Protein AF-A0A8T7EJM0-F1 (afdb_monomer_lite)

pLDDT: mean 77.66, std 17.82, range [39.53, 95.88]

Secondary structure (DSSP, 8-state):
---HHHHHH-HHHHHHHHHHTT-HHHHHHHHHHHHHHHHHHHHHHHHHHHHHHHHHHHHHHHHHHH-TTS-HHHHHHHHHHHHHHHHTT-HHHHHHHHHT-S----PPP--HHHHHHHHHHHHHHHHHHHHHHHHHHHHHHHHHHT---PPPTTS--GGGHHHHHHHHGGGG-----SSSSSSSS----------

Radius of gyration: 38.74 Å; chains: 1; bounding box: 123×35×99 Å

Sequence (195 aa):
MHDITVIREKPDFVKAELLRLQDEQAAGRIDTILELDKQRRTLLAQSEAIQQHRNRLNKGIGRLRGDKSLDDAARAQRAGQIVALIAAGDYAAAADVIEGNGSTAPAAPVEFQTLLDALAGMGDTVNGYNAQIREIDAALQDNLLWLPNLPHESTPLRRERRRQQAVADGRRSARVRLRAEAALGSRPGARHHRL

Structure (mmCIF, N/CA/C/O backbone):
data_AF-A0A8T7EJM0-F1
#
_entry.id   AF-A0A8T7EJM0-F1
#
loop_
_atom_site.group_PDB
_atom_site.id
_atom_site.type_symbol
_atom_site.label_atom_id
_atom_site.label_alt_id
_atom_site.label_comp_id
_atom_site.label_asym_id
_atom_site.label_entity_id
_atom_site.label_seq_id
_atom_site.pdbx_PDB_ins_code
_atom_site.Cartn_x
_atom_site.Cartn_y
_atom_site.Cartn_z
_atom_site.occupancy
_atom_site.B_iso_or_equiv
_atom_site.auth_seq_id
_atom_site.auth_comp_id
_atom_site.auth_asym_id
_atom_site.auth_atom_id
_atom_site.pdbx_PDB_model_num
ATOM 1 N N . MET A 1 1 ? 22.394 6.893 -12.107 1.00 49.03 1 MET A N 1
ATOM 2 C CA . MET A 1 1 ? 21.454 5.756 -12.140 1.00 49.03 1 MET A CA 1
ATOM 3 C C . MET A 1 1 ? 20.423 6.100 -13.192 1.00 49.03 1 MET A C 1
ATOM 5 O O . MET A 1 1 ? 19.962 7.235 -13.160 1.00 49.03 1 MET A O 1
ATOM 9 N N . HIS A 1 2 ? 20.166 5.224 -14.165 1.00 53.66 2 HIS A N 1
ATOM 10 C CA . HIS A 1 2 ? 19.162 5.493 -15.196 1.00 53.66 2 HIS A CA 1
ATOM 11 C C . HIS A 1 2 ? 17.834 5.856 -14.562 1.00 53.66 2 HIS A C 1
ATOM 13 O O . HIS A 1 2 ? 17.392 5.222 -13.605 1.00 53.66 2 HIS A O 1
ATOM 19 N N . ASP A 1 3 ? 17.238 6.912 -15.088 1.00 67.56 3 ASP A N 1
ATOM 20 C CA . ASP A 1 3 ? 16.026 7.479 -14.541 1.00 67.56 3 ASP A CA 1
ATOM 21 C C . ASP A 1 3 ? 14.847 6.601 -14.977 1.00 67.56 3 ASP A C 1
ATOM 23 O O . ASP A 1 3 ? 14.439 6.619 -16.141 1.00 67.56 3 ASP A O 1
ATOM 27 N N . ILE A 1 4 ? 14.310 5.794 -14.056 1.00 81.94 4 ILE A N 1
ATOM 28 C CA . ILE A 1 4 ? 13.122 4.955 -14.294 1.00 81.94 4 ILE A CA 1
ATOM 29 C C . ILE A 1 4 ? 11.938 5.775 -14.832 1.00 81.94 4 ILE A C 1
ATOM 31 O O . ILE A 1 4 ? 11.103 5.275 -15.587 1.00 81.94 4 ILE A O 1
ATOM 35 N N . THR A 1 5 ? 11.927 7.071 -14.521 1.00 82.12 5 THR A N 1
ATOM 36 C CA . THR A 1 5 ? 11.022 8.079 -15.069 1.00 82.12 5 THR A CA 1
ATOM 37 C C . THR A 1 5 ? 11.020 8.083 -16.599 1.00 82.12 5 THR A C 1
ATOM 39 O O . THR A 1 5 ? 9.954 8.045 -17.207 1.00 82.12 5 THR A O 1
ATOM 42 N N . VAL A 1 6 ? 12.197 8.046 -17.232 1.00 83.00 6 VAL A N 1
ATOM 43 C CA . VAL A 1 6 ? 12.338 8.086 -18.698 1.00 83.00 6 VAL A CA 1
ATOM 44 C C . VAL A 1 6 ? 11.836 6.793 -19.336 1.00 83.00 6 VAL A C 1
ATOM 46 O O . VAL A 1 6 ? 11.151 6.836 -20.358 1.00 83.00 6 VAL A O 1
ATOM 49 N N . ILE A 1 7 ? 12.127 5.646 -18.711 1.00 84.06 7 ILE A N 1
ATOM 50 C CA . ILE A 1 7 ? 11.661 4.329 -19.174 1.00 84.06 7 ILE A CA 1
ATOM 51 C C . ILE A 1 7 ? 10.129 4.272 -19.156 1.00 84.06 7 ILE A C 1
ATOM 53 O O . ILE A 1 7 ? 9.517 3.740 -20.079 1.00 84.06 7 ILE A O 1
ATOM 57 N N . ARG A 1 8 ? 9.507 4.880 -18.142 1.00 84.94 8 ARG A N 1
ATOM 58 C CA . ARG A 1 8 ? 8.052 4.968 -18.004 1.00 84.94 8 ARG A CA 1
ATOM 59 C C . ARG A 1 8 ? 7.406 5.925 -19.007 1.00 84.94 8 ARG A C 1
ATOM 61 O O . ARG A 1 8 ? 6.329 5.632 -19.512 1.00 84.94 8 ARG A O 1
ATOM 68 N N . GLU A 1 9 ? 8.019 7.078 -19.261 1.00 86.69 9 GLU A N 1
ATOM 69 C CA . GLU A 1 9 ? 7.452 8.093 -20.156 1.00 86.69 9 GLU A CA 1
ATOM 70 C C . GLU A 1 9 ? 7.568 7.714 -21.634 1.00 86.69 9 GLU A C 1
ATOM 72 O O . GLU A 1 9 ? 6.674 8.030 -22.419 1.00 86.69 9 GLU A O 1
ATOM 77 N N . LYS A 1 10 ? 8.673 7.067 -22.031 1.00 87.62 10 LYS A N 1
ATOM 78 C CA . LYS A 1 10 ? 8.970 6.759 -23.439 1.00 87.62 10 LYS A CA 1
ATOM 79 C C . LYS A 1 10 ? 9.590 5.362 -23.606 1.00 87.62 10 LYS A C 1
ATOM 81 O O . LYS A 1 10 ? 10.738 5.256 -24.046 1.00 87.62 10 LYS A O 1
ATOM 86 N N . PRO A 1 11 ? 8.849 4.281 -23.313 1.00 86.81 11 PRO A N 1
ATOM 87 C CA . PRO A 1 11 ? 9.383 2.921 -23.381 1.00 86.81 11 PRO A CA 1
ATOM 88 C C . PRO A 1 11 ? 9.834 2.532 -24.797 1.00 86.81 11 PRO A C 1
ATOM 90 O O . PRO A 1 11 ? 10.909 1.958 -24.962 1.00 86.81 11 PRO A O 1
ATOM 93 N N . ASP A 1 12 ? 9.074 2.910 -25.829 1.00 86.06 12 ASP A N 1
ATOM 94 C CA . ASP A 1 12 ? 9.389 2.566 -27.223 1.00 86.06 12 ASP A CA 1
ATOM 95 C C . ASP A 1 12 ? 10.678 3.231 -27.713 1.00 86.06 12 ASP A C 1
ATOM 97 O O . ASP A 1 12 ? 11.481 2.612 -28.411 1.00 86.06 12 ASP A O 1
ATOM 101 N N . PHE A 1 13 ? 10.912 4.479 -27.297 1.00 86.00 13 PHE A N 1
ATOM 102 C CA . PHE A 1 13 ? 12.142 5.206 -27.607 1.00 86.00 13 PHE A CA 1
ATOM 103 C C . PHE A 1 13 ? 13.358 4.525 -26.972 1.00 86.00 13 PHE A C 1
ATOM 105 O O . PHE A 1 13 ? 14.359 4.287 -27.647 1.00 86.00 13 PHE A O 1
ATOM 112 N N . VAL A 1 14 ? 13.253 4.158 -25.691 1.00 84.81 14 VAL A N 1
ATOM 113 C CA . VAL A 1 14 ? 14.329 3.466 -24.969 1.00 84.81 14 VAL A CA 1
ATOM 114 C C . VAL A 1 14 ? 14.635 2.122 -25.628 1.00 84.81 14 VAL A C 1
ATOM 116 O O . VAL A 1 14 ? 15.799 1.823 -25.887 1.00 84.81 14 VAL A O 1
ATOM 119 N N . LYS A 1 15 ? 13.611 1.338 -25.986 1.00 84.56 15 LYS A N 1
ATOM 120 C CA . LYS A 1 15 ? 13.796 0.068 -26.703 1.00 84.56 15 LYS A CA 1
ATOM 121 C C . LYS A 1 15 ? 14.460 0.262 -28.064 1.00 84.56 15 LYS A C 1
ATOM 123 O O . LYS A 1 15 ? 15.392 -0.469 -28.387 1.00 84.56 15 LYS A O 1
ATOM 128 N N . ALA A 1 16 ? 14.025 1.248 -28.849 1.00 84.25 16 ALA A N 1
ATOM 129 C CA . ALA A 1 16 ? 14.606 1.529 -30.160 1.00 84.25 16 ALA A CA 1
ATOM 130 C C . ALA A 1 16 ? 16.097 1.898 -30.063 1.00 84.25 16 ALA A C 1
ATOM 132 O O . ALA A 1 16 ? 16.910 1.403 -30.847 1.00 84.25 16 ALA A O 1
ATOM 133 N N . GLU A 1 17 ? 16.477 2.700 -29.066 1.00 82.69 17 GLU A N 1
ATOM 134 C CA . GLU A 1 17 ? 17.876 3.062 -28.829 1.00 82.69 17 GLU A CA 1
ATOM 135 C C . GLU A 1 17 ? 18.724 1.884 -28.330 1.00 82.69 17 GLU A C 1
ATOM 137 O O . GLU A 1 17 ? 19.872 1.731 -28.751 1.00 82.69 17 GLU A O 1
ATOM 142 N N . LEU A 1 18 ? 18.167 0.995 -27.505 1.00 82.44 18 LEU A N 1
ATOM 143 C CA . LEU A 1 18 ? 18.852 -0.236 -27.087 1.00 82.44 18 LEU A CA 1
ATOM 144 C C . LEU A 1 18 ? 19.061 -1.201 -28.264 1.00 82.44 18 LEU A C 1
ATOM 146 O O . LEU A 1 18 ? 20.150 -1.753 -28.441 1.00 82.44 18 LEU A O 1
ATOM 150 N N . LEU A 1 19 ? 18.069 -1.330 -29.147 1.00 82.50 19 LEU A N 1
ATOM 151 C CA . LEU A 1 19 ? 18.197 -2.106 -30.384 1.00 82.50 19 LEU A CA 1
ATOM 152 C C . LEU A 1 19 ? 19.224 -1.491 -31.348 1.00 82.50 19 LEU A C 1
ATOM 154 O O . LEU A 1 19 ? 19.954 -2.219 -32.024 1.00 82.50 19 LEU A O 1
ATOM 158 N N . ARG A 1 20 ? 19.363 -0.157 -31.373 1.00 81.19 20 ARG A N 1
ATOM 159 C CA . ARG A 1 20 ? 20.419 0.547 -32.126 1.00 81.19 20 ARG A CA 1
ATOM 160 C C . ARG A 1 20 ? 21.823 0.163 -31.647 1.00 81.19 20 ARG A C 1
ATOM 162 O O . ARG A 1 20 ? 22.762 0.145 -32.450 1.00 81.19 20 ARG A O 1
ATOM 169 N N . LEU A 1 21 ? 21.961 -0.171 -30.363 1.00 76.44 21 LEU A N 1
ATOM 170 C CA . LEU A 1 21 ? 23.186 -0.696 -29.753 1.00 76.44 21 LEU A CA 1
ATOM 171 C C . LEU A 1 21 ? 23.362 -2.215 -29.943 1.00 76.44 21 LEU A C 1
ATOM 173 O O . LEU A 1 21 ? 24.419 -2.736 -29.595 1.00 76.44 21 LEU A O 1
ATOM 177 N N . GLN A 1 22 ? 22.394 -2.891 -30.576 1.00 78.19 22 GLN A N 1
ATOM 178 C CA . GLN A 1 22 ? 22.327 -4.349 -30.750 1.00 78.19 22 GLN A CA 1
ATOM 179 C C . GLN A 1 22 ? 22.257 -5.117 -29.422 1.00 78.19 22 GLN A C 1
ATOM 181 O O . GLN A 1 22 ? 22.711 -6.257 -29.343 1.00 78.19 22 GLN A O 1
ATOM 186 N N . ASP A 1 23 ? 21.695 -4.493 -28.386 1.00 78.25 23 ASP A N 1
ATOM 187 C CA . ASP A 1 23 ? 21.500 -5.114 -27.079 1.00 78.25 23 ASP A CA 1
ATOM 188 C C . ASP A 1 23 ? 20.049 -5.593 -26.927 1.00 78.25 23 ASP A C 1
ATOM 190 O O . ASP A 1 23 ? 19.187 -4.937 -26.338 1.00 78.25 23 ASP A O 1
ATOM 194 N N . GLU A 1 24 ? 19.765 -6.751 -27.526 1.00 79.12 24 GLU A N 1
ATOM 195 C CA . GLU A 1 24 ? 18.442 -7.389 -27.472 1.00 79.12 24 GLU A CA 1
ATOM 196 C C . GLU A 1 24 ? 18.066 -7.817 -26.044 1.00 79.12 24 GLU A C 1
ATOM 198 O O . GLU A 1 24 ? 16.891 -7.806 -25.676 1.00 79.12 24 GLU A O 1
ATOM 203 N N . GLN A 1 25 ? 19.063 -8.139 -25.213 1.00 82.56 25 GLN A N 1
ATOM 204 C CA . GLN A 1 25 ? 18.855 -8.521 -23.817 1.00 82.56 25 GLN A CA 1
ATOM 205 C C . GLN A 1 25 ? 18.404 -7.319 -22.984 1.00 82.56 25 GLN A C 1
ATOM 207 O O . GLN A 1 25 ? 17.437 -7.424 -22.229 1.00 82.56 25 GLN A O 1
ATOM 212 N N . ALA A 1 26 ? 19.046 -6.160 -23.149 1.00 80.62 26 ALA A N 1
ATOM 213 C CA . ALA A 1 26 ? 18.612 -4.925 -22.504 1.00 80.62 26 ALA A CA 1
ATOM 214 C C . ALA A 1 26 ? 17.206 -4.502 -22.955 1.00 80.62 26 ALA A C 1
ATOM 216 O O . ALA A 1 26 ? 16.402 -4.093 -22.120 1.00 80.62 26 ALA A O 1
ATOM 217 N N . ALA A 1 27 ? 16.878 -4.650 -24.245 1.00 81.44 27 ALA A N 1
ATOM 218 C CA . ALA A 1 27 ? 15.538 -4.354 -24.755 1.00 81.44 27 ALA A CA 1
ATOM 219 C C . ALA A 1 27 ? 14.454 -5.239 -24.107 1.00 81.44 27 ALA A C 1
ATOM 221 O O . ALA A 1 27 ? 13.405 -4.723 -23.727 1.00 81.44 27 ALA A O 1
ATOM 222 N N . GLY A 1 28 ? 14.724 -6.537 -23.913 1.00 84.56 28 GLY A N 1
ATOM 223 C CA . GLY A 1 28 ? 13.817 -7.449 -23.204 1.00 84.56 28 GLY A CA 1
ATOM 224 C C . GLY A 1 28 ? 13.666 -7.131 -21.710 1.00 84.56 28 GLY A C 1
ATOM 225 O O . GLY A 1 28 ? 12.577 -7.263 -21.156 1.00 84.56 28 GLY A O 1
ATOM 226 N N . ARG A 1 29 ? 14.725 -6.635 -21.053 1.00 86.75 29 ARG A N 1
ATOM 227 C CA . ARG A 1 29 ? 14.668 -6.210 -19.641 1.00 86.75 29 ARG A CA 1
ATOM 228 C C . ARG A 1 29 ? 13.744 -5.018 -19.411 1.00 86.75 29 ARG A C 1
ATOM 230 O O . ARG A 1 29 ? 13.196 -4.906 -18.320 1.00 86.75 29 ARG A O 1
ATOM 237 N N . ILE A 1 30 ? 13.544 -4.151 -20.409 1.00 87.00 30 ILE A N 1
ATOM 238 C CA . ILE A 1 30 ? 12.627 -3.006 -20.289 1.00 87.00 30 ILE A CA 1
ATOM 239 C C . ILE A 1 30 ? 11.204 -3.466 -19.966 1.00 87.00 30 ILE A C 1
ATOM 241 O O . ILE A 1 30 ? 10.564 -2.868 -19.106 1.00 87.00 30 ILE A O 1
ATOM 245 N N . ASP A 1 31 ? 10.723 -4.539 -20.596 1.00 88.81 31 ASP A N 1
ATOM 246 C CA . ASP A 1 31 ? 9.386 -5.074 -20.315 1.00 88.81 31 ASP A CA 1
ATOM 247 C C . ASP A 1 31 ? 9.269 -5.578 -18.873 1.00 88.81 31 ASP A C 1
ATOM 249 O O . ASP A 1 31 ? 8.321 -5.235 -18.166 1.00 88.81 31 ASP A O 1
ATOM 253 N N . THR A 1 32 ? 10.283 -6.302 -18.397 1.00 90.69 32 THR A N 1
ATOM 254 C CA . THR A 1 32 ? 10.362 -6.754 -17.002 1.00 90.69 32 THR A CA 1
ATOM 255 C C . THR A 1 32 ? 10.396 -5.579 -16.022 1.00 90.69 32 THR A C 1
ATOM 257 O O . THR A 1 32 ? 9.690 -5.599 -15.017 1.00 90.69 32 THR A O 1
ATOM 260 N N . ILE A 1 33 ? 11.181 -4.534 -16.308 1.00 90.81 33 ILE A N 1
ATOM 261 C CA . ILE A 1 33 ? 11.284 -3.333 -15.462 1.00 90.81 33 ILE A CA 1
ATOM 262 C C . ILE A 1 33 ? 9.931 -2.624 -15.355 1.00 90.81 33 ILE A C 1
ATOM 264 O O . ILE A 1 33 ? 9.543 -2.220 -14.261 1.00 90.81 33 ILE A O 1
ATOM 268 N N . LEU A 1 34 ? 9.208 -2.478 -16.469 1.00 91.50 34 LEU A N 1
ATOM 269 C CA . LEU A 1 34 ? 7.899 -1.821 -16.486 1.00 91.50 34 LEU A CA 1
ATOM 270 C C . LEU A 1 34 ? 6.855 -2.597 -15.677 1.00 91.50 34 LEU A C 1
ATOM 272 O O . LEU A 1 34 ? 6.070 -1.989 -14.947 1.00 91.50 34 LEU A O 1
ATOM 276 N N . GLU A 1 35 ? 6.855 -3.926 -15.776 1.00 93.44 35 GLU A N 1
ATOM 277 C CA . GLU A 1 35 ? 5.944 -4.764 -14.996 1.00 93.44 35 GLU A CA 1
ATOM 278 C C . GLU A 1 35 ? 6.276 -4.709 -13.496 1.00 93.44 35 GLU A C 1
ATOM 280 O O . GLU A 1 35 ? 5.379 -4.505 -12.676 1.00 93.44 35 GLU A O 1
ATOM 285 N N . LEU A 1 36 ? 7.560 -4.782 -13.126 1.00 94.00 36 LEU A N 1
ATOM 286 C CA . LEU A 1 36 ? 7.997 -4.633 -11.733 1.00 94.00 36 LEU A CA 1
ATOM 287 C C . LEU A 1 36 ? 7.656 -3.242 -11.167 1.00 94.00 36 LEU A C 1
ATOM 289 O O . LEU A 1 36 ? 7.164 -3.153 -10.044 1.00 94.00 36 LEU A O 1
ATOM 293 N N . ASP A 1 37 ? 7.838 -2.158 -11.934 1.00 93.56 37 ASP A N 1
ATOM 294 C CA . ASP A 1 37 ? 7.450 -0.800 -11.508 1.00 93.56 37 ASP A CA 1
ATOM 295 C C . ASP A 1 37 ? 5.940 -0.696 -11.259 1.00 93.56 37 ASP A C 1
ATOM 297 O O . ASP A 1 37 ? 5.491 -0.125 -10.260 1.00 93.56 37 ASP A O 1
ATOM 301 N N . LYS A 1 38 ? 5.132 -1.293 -12.140 1.00 94.56 38 LYS A N 1
ATOM 302 C CA . LYS A 1 38 ? 3.675 -1.329 -11.989 1.00 94.56 38 LYS A CA 1
ATOM 303 C C . LYS A 1 38 ? 3.260 -2.076 -10.722 1.00 94.56 38 LYS A C 1
ATOM 305 O O . LYS A 1 38 ? 2.417 -1.575 -9.967 1.00 94.56 38 LYS A O 1
ATOM 310 N N . GLN A 1 39 ? 3.850 -3.242 -10.468 1.00 94.88 39 GLN A N 1
ATOM 311 C CA . GLN A 1 39 ? 3.579 -4.028 -9.263 1.00 94.88 39 GLN A CA 1
ATOM 312 C C . GLN A 1 39 ? 3.995 -3.263 -8.006 1.00 94.88 39 GLN A C 1
ATOM 314 O O . GLN A 1 39 ? 3.177 -3.083 -7.103 1.00 94.88 39 GLN A O 1
ATOM 319 N N . ARG A 1 40 ? 5.211 -2.703 -7.993 1.00 94.88 40 ARG A N 1
ATOM 320 C CA . ARG A 1 40 ? 5.725 -1.853 -6.911 1.00 94.88 40 ARG A CA 1
ATOM 321 C C . ARG A 1 40 ? 4.748 -0.740 -6.552 1.00 94.88 40 ARG A C 1
ATOM 323 O O . ARG A 1 40 ? 4.395 -0.573 -5.389 1.00 94.88 40 ARG A O 1
ATOM 330 N N . ARG A 1 41 ? 4.297 0.029 -7.547 1.00 93.88 41 ARG A N 1
ATOM 331 C CA . ARG A 1 41 ? 3.383 1.164 -7.341 1.00 93.88 41 ARG A CA 1
ATOM 332 C C . ARG A 1 41 ? 2.021 0.724 -6.819 1.00 93.88 41 ARG A C 1
ATOM 334 O O . ARG A 1 41 ? 1.443 1.418 -5.988 1.00 93.88 41 ARG A O 1
ATOM 341 N N . THR A 1 42 ? 1.529 -0.420 -7.288 1.00 95.56 42 THR A N 1
ATOM 342 C CA . THR A 1 42 ? 0.265 -1.000 -6.819 1.00 95.56 42 THR A CA 1
ATOM 343 C C . THR A 1 42 ? 0.363 -1.389 -5.345 1.00 95.56 42 THR A C 1
ATOM 345 O O . THR A 1 42 ? -0.468 -0.957 -4.547 1.00 95.56 42 THR A O 1
ATOM 348 N N . LEU A 1 43 ? 1.409 -2.128 -4.962 1.00 94.38 43 LEU A N 1
ATOM 349 C CA . LEU A 1 43 ? 1.620 -2.542 -3.572 1.00 94.38 43 LEU A CA 1
ATOM 350 C C . LEU A 1 43 ? 1.897 -1.351 -2.652 1.00 94.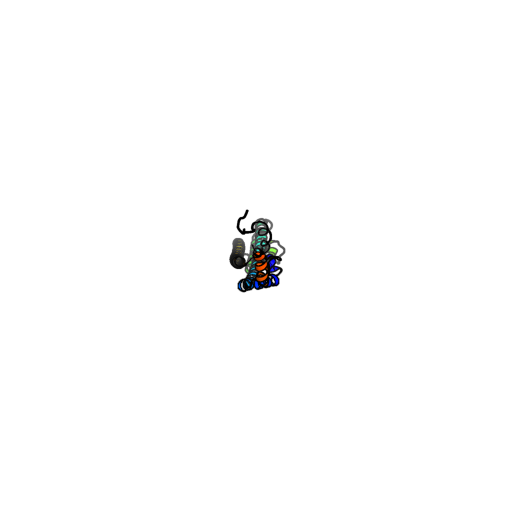38 43 LEU A C 1
ATOM 352 O O . LEU A 1 43 ? 1.401 -1.320 -1.529 1.00 94.38 43 LEU A O 1
ATOM 356 N N . LEU A 1 44 ? 2.648 -0.351 -3.122 1.00 94.69 44 LEU A N 1
ATOM 357 C CA . LEU A 1 44 ? 2.905 0.868 -2.358 1.00 94.69 44 LEU A CA 1
ATOM 358 C C . LEU A 1 44 ? 1.600 1.610 -2.054 1.00 94.69 44 LEU A C 1
ATOM 360 O O . LEU A 1 44 ? 1.350 1.939 -0.899 1.00 94.69 44 LEU A O 1
ATOM 364 N N . ALA A 1 45 ? 0.738 1.800 -3.058 1.00 95.06 45 ALA A N 1
ATOM 365 C CA . ALA A 1 45 ? -0.561 2.439 -2.866 1.00 95.06 45 ALA A CA 1
ATOM 366 C C . ALA A 1 45 ? -1.452 1.655 -1.884 1.00 95.06 45 ALA A C 1
ATOM 368 O O . ALA A 1 45 ? -2.107 2.254 -1.032 1.00 95.06 45 ALA A O 1
ATOM 369 N N . GLN A 1 46 ? -1.451 0.320 -1.964 1.00 93.19 46 GLN A N 1
ATOM 370 C CA . GLN A 1 46 ? -2.184 -0.543 -1.030 1.00 93.19 46 GLN A CA 1
ATOM 371 C C . GLN A 1 46 ? -1.638 -0.438 0.403 1.00 93.19 46 GLN A C 1
ATOM 373 O O . GLN A 1 46 ? -2.412 -0.247 1.342 1.00 93.19 46 GLN A O 1
ATOM 378 N N . SER A 1 47 ? -0.314 -0.506 0.573 1.00 94.75 47 SER A N 1
ATOM 379 C CA . SER A 1 47 ? 0.359 -0.369 1.872 1.00 94.75 47 SER A CA 1
ATOM 380 C C . SER A 1 47 ? 0.063 0.989 2.513 1.00 94.75 47 SER A C 1
ATOM 382 O O . SER A 1 47 ? -0.344 1.064 3.675 1.00 94.75 47 SER A O 1
ATOM 384 N N . GLU A 1 48 ? 0.188 2.071 1.739 1.00 95.12 48 GLU A N 1
ATOM 385 C CA . GLU A 1 48 ? -0.094 3.430 2.199 1.00 95.12 48 GLU A CA 1
ATOM 386 C C . GLU A 1 48 ? -1.563 3.612 2.586 1.00 95.12 48 GLU A C 1
ATOM 388 O O . GLU A 1 48 ? -1.837 4.193 3.637 1.00 95.12 48 GLU A O 1
ATOM 393 N N . ALA A 1 49 ? -2.507 3.080 1.802 1.00 93.38 49 ALA A N 1
ATOM 394 C CA . ALA A 1 49 ? -3.930 3.138 2.127 1.00 93.38 49 ALA A CA 1
ATOM 395 C C . ALA A 1 49 ? -4.223 2.459 3.475 1.00 93.38 49 ALA A C 1
ATOM 397 O O . ALA A 1 49 ? -4.811 3.073 4.370 1.00 93.38 49 ALA A O 1
ATOM 398 N N . ILE A 1 50 ? -3.746 1.226 3.674 1.00 92.88 50 ILE A N 1
ATOM 399 C CA . ILE A 1 50 ? -3.953 0.486 4.930 1.00 92.88 50 ILE A CA 1
ATOM 400 C C . ILE A 1 50 ? -3.299 1.225 6.102 1.00 92.88 50 ILE A C 1
ATOM 402 O O . ILE A 1 50 ? -3.910 1.368 7.164 1.00 92.88 50 ILE A O 1
ATOM 406 N N . GLN A 1 51 ? -2.090 1.758 5.918 1.00 93.75 51 GLN A N 1
ATOM 407 C CA . GLN A 1 51 ? -1.402 2.522 6.956 1.00 93.75 51 GLN A CA 1
ATOM 408 C C . GLN A 1 51 ? -2.155 3.813 7.318 1.00 93.75 51 GLN A C 1
ATOM 410 O O . GLN A 1 51 ? -2.226 4.178 8.496 1.00 93.75 51 GLN A O 1
ATOM 415 N N . GLN A 1 52 ? -2.753 4.501 6.341 1.00 94.62 52 GLN A N 1
ATOM 416 C CA . GLN A 1 52 ? -3.596 5.673 6.583 1.00 94.62 52 GLN A CA 1
ATOM 417 C C . GLN A 1 52 ? -4.852 5.307 7.383 1.00 94.62 52 GLN A C 1
ATOM 419 O O . GLN A 1 52 ? -5.150 5.976 8.380 1.00 94.62 52 GLN A O 1
ATOM 424 N N . HIS A 1 53 ? -5.544 4.223 7.018 1.00 93.25 53 HIS A N 1
ATOM 425 C CA . HIS A 1 53 ? -6.699 3.726 7.772 1.00 93.25 53 HIS A CA 1
ATOM 426 C C . HIS A 1 53 ? -6.316 3.309 9.197 1.00 93.25 53 HIS A C 1
ATOM 428 O O . HIS A 1 53 ? -6.971 3.724 10.152 1.00 93.25 53 HIS A O 1
ATOM 434 N N . ARG A 1 54 ? -5.198 2.591 9.376 1.00 93.12 54 ARG A N 1
ATOM 435 C CA . ARG A 1 54 ? -4.659 2.218 10.694 1.00 93.12 54 ARG A CA 1
ATOM 436 C C . ARG A 1 54 ? -4.380 3.447 11.560 1.00 93.12 54 ARG A C 1
ATOM 438 O O . ARG A 1 54 ? -4.731 3.469 12.737 1.00 93.12 54 ARG A O 1
ATOM 445 N N . ASN A 1 55 ? -3.767 4.486 10.991 1.00 93.88 55 ASN A N 1
ATOM 446 C CA . ASN A 1 55 ? -3.466 5.726 11.708 1.00 93.88 55 ASN A CA 1
ATOM 447 C C . ASN A 1 55 ? -4.740 6.476 12.132 1.00 93.88 55 ASN A C 1
ATOM 449 O O . ASN A 1 55 ? -4.779 7.036 13.231 1.00 93.88 55 ASN A O 1
ATOM 453 N N . ARG A 1 56 ? -5.775 6.492 11.282 1.00 93.19 56 ARG A N 1
ATOM 454 C CA . ARG A 1 56 ? -7.101 7.037 11.619 1.00 93.19 56 ARG A CA 1
ATOM 455 C C . ARG A 1 56 ? -7.755 6.251 12.752 1.00 93.19 56 ARG A C 1
ATOM 457 O O . ARG A 1 56 ? -8.110 6.844 13.769 1.00 93.19 56 ARG A O 1
ATOM 464 N N . LEU A 1 57 ? -7.797 4.925 12.625 1.00 91.62 57 LEU A N 1
ATOM 465 C CA . LEU A 1 57 ? -8.309 4.018 13.651 1.00 91.62 57 LEU A CA 1
ATOM 466 C C . LEU A 1 57 ? -7.598 4.213 14.989 1.00 91.62 57 LEU A C 1
ATOM 468 O O . LEU A 1 57 ? -8.256 4.416 16.001 1.00 91.62 57 LEU A O 1
ATOM 472 N N . ASN A 1 58 ? -6.266 4.262 15.002 1.00 92.69 58 ASN A N 1
ATOM 473 C CA . ASN A 1 58 ? -5.490 4.443 16.228 1.00 92.69 58 ASN A CA 1
ATOM 474 C C . ASN A 1 58 ? -5.827 5.762 16.953 1.00 92.69 58 ASN A C 1
ATOM 476 O O . ASN A 1 58 ? -5.988 5.794 18.174 1.00 92.69 58 ASN A O 1
ATOM 480 N N . LYS A 1 59 ? -5.993 6.859 16.201 1.00 91.44 59 LYS A N 1
ATOM 481 C CA . LYS A 1 59 ? -6.423 8.152 16.762 1.00 91.44 59 LYS A CA 1
ATOM 482 C C . LYS A 1 59 ? -7.842 8.075 17.324 1.00 91.44 59 LYS A C 1
ATOM 484 O O . LYS A 1 59 ? -8.094 8.589 18.413 1.00 91.44 59 LYS A O 1
ATOM 489 N N . GLY A 1 60 ? -8.755 7.443 16.592 1.00 89.56 60 GLY A N 1
ATOM 490 C CA . GLY A 1 60 ? -10.139 7.267 17.014 1.00 89.56 60 GLY A CA 1
ATOM 491 C C . GLY A 1 60 ? -10.270 6.386 18.261 1.00 89.56 60 GLY A C 1
ATOM 492 O O . GLY A 1 60 ? -10.983 6.748 19.190 1.00 89.56 60 GLY A O 1
ATOM 493 N N . ILE A 1 61 ? -9.503 5.296 18.348 1.00 88.62 61 ILE A N 1
ATOM 494 C CA . ILE A 1 61 ? -9.447 4.399 19.511 1.00 88.62 61 ILE A CA 1
ATOM 495 C C . ILE A 1 61 ? -8.971 5.151 20.760 1.00 88.62 61 ILE A C 1
ATOM 497 O O . ILE A 1 61 ? -9.556 5.003 21.835 1.00 88.62 61 ILE A O 1
ATOM 501 N N . GLY A 1 62 ? -7.952 6.006 20.624 1.00 88.19 62 GLY A N 1
ATOM 502 C CA . GLY A 1 62 ? -7.489 6.860 21.720 1.00 88.19 62 GLY A CA 1
ATOM 503 C C . GLY A 1 62 ? -8.582 7.800 22.243 1.00 88.19 62 GLY A C 1
ATOM 504 O O . GLY A 1 62 ? -8.733 7.954 23.455 1.00 88.19 62 GLY A O 1
ATOM 505 N N . ARG A 1 63 ? -9.387 8.379 21.343 1.00 88.56 63 ARG A N 1
ATOM 506 C CA . ARG A 1 63 ? -10.543 9.216 21.709 1.00 88.56 63 ARG A CA 1
ATOM 507 C C . ARG A 1 63 ? -11.655 8.399 22.360 1.00 88.56 63 ARG A C 1
ATOM 509 O O . ARG A 1 63 ? -12.138 8.801 23.409 1.00 88.56 63 ARG A O 1
ATOM 516 N N . LEU A 1 64 ? -11.999 7.240 21.795 1.00 85.19 64 LEU A N 1
ATOM 517 C CA . LEU A 1 64 ? -13.025 6.338 22.327 1.00 85.19 64 LEU A CA 1
ATOM 518 C C . LEU A 1 64 ? -12.708 5.910 23.764 1.00 85.19 64 LEU A C 1
ATOM 520 O O . LEU A 1 64 ? -13.605 5.846 24.595 1.00 85.19 64 LEU A O 1
ATOM 524 N N . ARG A 1 65 ? -11.430 5.664 24.076 1.00 83.88 65 ARG A N 1
ATOM 525 C CA . ARG A 1 65 ? -10.982 5.329 25.435 1.00 83.88 65 ARG A CA 1
ATOM 526 C C . ARG A 1 65 ? -11.064 6.513 26.406 1.00 83.88 65 ARG A C 1
ATOM 528 O O . ARG A 1 65 ? -11.265 6.303 27.598 1.00 83.88 65 ARG A O 1
ATOM 535 N N . GLY A 1 66 ? -10.850 7.734 25.919 1.00 82.62 66 GLY A N 1
ATOM 536 C CA . GLY A 1 66 ? -10.868 8.956 26.730 1.00 82.62 66 GLY A CA 1
ATOM 537 C C . GLY A 1 66 ? -12.253 9.583 26.912 1.00 82.62 66 GLY A C 1
ATOM 538 O O . GLY A 1 66 ? -12.406 10.474 27.750 1.00 82.62 66 GLY A O 1
ATOM 539 N N . ASP A 1 67 ? -13.246 9.149 26.139 1.00 82.19 67 ASP A N 1
ATOM 540 C CA . ASP A 1 67 ? -14.594 9.704 26.165 1.00 82.19 67 ASP A CA 1
ATOM 541 C C . ASP A 1 67 ? -15.392 9.182 27.369 1.00 82.19 67 ASP A C 1
ATOM 543 O O . ASP A 1 67 ? -15.796 8.020 27.438 1.00 82.19 67 ASP A O 1
ATOM 547 N N . LYS A 1 68 ? -15.619 10.075 28.335 1.00 76.56 68 LYS A N 1
ATOM 548 C CA . LYS A 1 68 ? -16.348 9.797 29.581 1.00 76.56 68 LYS A CA 1
ATOM 549 C C . LYS A 1 68 ? -17.869 9.800 29.406 1.00 76.56 68 LYS A C 1
ATOM 551 O O . LYS A 1 68 ? -18.573 9.475 30.355 1.00 76.56 68 LYS A O 1
ATOM 556 N N . SER A 1 69 ? -18.375 10.213 28.241 1.00 75.19 69 SER A N 1
ATOM 557 C CA . SER A 1 69 ? -19.816 10.284 27.967 1.00 75.19 69 SER A CA 1
ATOM 558 C C . SER A 1 69 ? -20.419 8.942 27.541 1.00 75.19 69 SER A C 1
ATOM 560 O O . SER A 1 69 ? -21.632 8.760 27.616 1.00 75.19 69 SER A O 1
ATOM 562 N N . LEU A 1 70 ? -19.581 7.998 27.105 1.00 74.62 70 LEU A N 1
ATOM 563 C CA . LEU A 1 70 ? -20.009 6.686 26.631 1.00 74.62 70 LEU A CA 1
ATOM 564 C C . LEU A 1 70 ? -19.957 5.667 27.762 1.00 74.62 70 LEU A C 1
ATOM 566 O O . LEU A 1 70 ? -18.920 5.517 28.411 1.00 74.62 70 LEU A O 1
ATOM 570 N N . ASP A 1 71 ? -21.048 4.927 27.936 1.00 81.38 71 ASP A N 1
ATOM 571 C CA . ASP A 1 71 ? -21.088 3.759 28.812 1.00 81.38 71 ASP A CA 1
ATOM 572 C C . ASP A 1 71 ? -20.158 2.644 28.296 1.00 81.38 71 ASP A C 1
ATOM 574 O O . ASP A 1 71 ? -19.884 2.543 27.093 1.00 81.38 71 ASP A O 1
ATOM 578 N N . ASP A 1 72 ? -19.674 1.796 29.201 1.00 79.75 72 ASP A N 1
ATOM 579 C CA . ASP A 1 72 ? -18.739 0.708 28.896 1.00 79.75 72 ASP A CA 1
ATOM 580 C C . ASP A 1 72 ? -19.334 -0.260 27.856 1.00 79.75 72 ASP A C 1
ATOM 582 O O . ASP A 1 72 ? -18.638 -0.691 26.931 1.00 79.75 72 ASP A O 1
ATOM 586 N N . ALA A 1 73 ? -20.649 -0.503 27.918 1.00 81.88 73 ALA A N 1
ATOM 587 C CA . ALA A 1 73 ? -21.375 -1.313 26.941 1.00 81.88 73 ALA A CA 1
ATOM 588 C C . ALA A 1 73 ? -21.364 -0.700 25.526 1.00 81.88 73 ALA A C 1
ATOM 590 O O . ALA A 1 73 ? -21.142 -1.405 24.538 1.00 81.88 73 ALA A O 1
ATOM 591 N N . ALA A 1 74 ? -21.538 0.621 25.410 1.00 83.31 74 ALA A N 1
ATOM 592 C CA . ALA A 1 74 ? -21.512 1.315 24.121 1.00 83.31 74 ALA A CA 1
ATOM 593 C C . ALA A 1 74 ? -20.103 1.311 23.502 1.00 83.31 74 ALA A C 1
ATOM 595 O O . ALA A 1 74 ? -19.953 1.193 22.281 1.00 83.31 74 ALA A O 1
ATOM 596 N N . ARG A 1 75 ? -19.056 1.397 24.337 1.00 83.44 75 ARG A N 1
ATOM 597 C CA . ARG A 1 75 ? -17.661 1.280 23.886 1.00 83.44 75 ARG A CA 1
ATOM 598 C C . ARG A 1 75 ? -17.353 -0.130 23.377 1.00 83.44 75 ARG A C 1
ATOM 600 O O . ARG A 1 75 ? -16.770 -0.252 22.301 1.00 83.44 75 ARG A O 1
ATOM 607 N N . ALA A 1 76 ? -17.792 -1.169 24.089 1.00 85.50 76 ALA A N 1
ATOM 608 C CA . ALA A 1 76 ? -17.619 -2.564 23.673 1.00 85.50 76 ALA A CA 1
ATOM 609 C C . ALA A 1 76 ? -18.366 -2.885 22.365 1.00 85.50 76 ALA A C 1
ATOM 611 O O . ALA A 1 76 ? -17.839 -3.577 21.493 1.00 85.50 76 ALA A O 1
ATOM 612 N N . GLN A 1 77 ? -19.568 -2.330 22.176 1.00 87.12 77 GLN A N 1
ATOM 613 C CA . GLN A 1 77 ? -20.327 -2.500 20.935 1.00 87.12 77 GLN A CA 1
ATOM 614 C C . GLN A 1 77 ? -19.627 -1.846 19.734 1.00 87.12 77 GLN A C 1
ATOM 616 O O . GLN A 1 77 ? -19.491 -2.473 18.684 1.00 87.12 77 GLN A O 1
ATOM 621 N N . ARG A 1 78 ? -19.125 -0.611 19.888 1.00 85.62 78 ARG A N 1
ATOM 622 C CA . ARG A 1 78 ? -18.341 0.058 18.833 1.00 85.62 78 ARG A CA 1
ATOM 623 C C . ARG A 1 78 ? -17.044 -0.680 18.527 1.00 85.62 78 ARG A C 1
ATOM 625 O O . ARG A 1 78 ? -16.701 -0.835 17.359 1.00 85.62 78 ARG A O 1
ATOM 632 N N . ALA A 1 79 ? -16.348 -1.169 19.554 1.00 87.31 79 ALA A N 1
ATOM 633 C CA . ALA A 1 79 ? -15.173 -2.013 19.365 1.00 87.31 79 ALA A CA 1
ATOM 634 C C . ALA A 1 79 ? -15.514 -3.250 18.516 1.00 87.31 79 ALA A C 1
ATOM 636 O O . ALA A 1 79 ? -14.780 -3.570 17.584 1.00 87.31 79 ALA A O 1
ATOM 637 N N . GLY A 1 80 ? -16.668 -3.878 18.767 1.00 88.25 80 GLY A N 1
ATOM 638 C CA . GLY A 1 80 ? -17.134 -5.054 18.029 1.00 88.25 80 GLY A CA 1
ATOM 639 C C . GLY A 1 80 ? -17.407 -4.777 16.559 1.00 88.25 80 GLY A C 1
ATOM 640 O O . GLY A 1 80 ? -16.994 -5.546 15.693 1.00 88.25 80 GLY A O 1
ATOM 641 N N . GLN A 1 81 ? -18.036 -3.639 16.269 1.00 87.25 81 GLN A N 1
ATOM 642 C CA . GLN A 1 81 ? -18.288 -3.193 14.898 1.00 87.25 81 GLN A CA 1
ATOM 643 C C . GLN A 1 81 ? -16.982 -2.991 14.131 1.00 87.25 81 GLN A C 1
ATOM 645 O O . GLN A 1 81 ? -16.837 -3.474 13.011 1.00 87.25 81 GLN A O 1
ATOM 650 N N . ILE A 1 82 ? -16.010 -2.324 14.754 1.00 88.69 82 ILE A N 1
ATOM 651 C CA . ILE A 1 82 ? -14.716 -2.048 14.129 1.00 88.69 82 ILE A CA 1
ATOM 652 C C . ILE A 1 82 ? -13.952 -3.348 13.875 1.00 88.69 82 ILE A C 1
ATOM 654 O O . ILE A 1 82 ? -13.429 -3.534 12.781 1.00 88.69 82 ILE A O 1
ATOM 658 N N . VAL A 1 83 ? -13.921 -4.268 14.843 1.00 90.50 83 VAL A N 1
ATOM 659 C CA . VAL A 1 83 ? -13.265 -5.575 14.674 1.00 90.50 83 VAL A CA 1
ATOM 660 C C . VAL A 1 83 ? -13.908 -6.369 13.534 1.00 90.50 83 VAL A C 1
ATOM 662 O O . VAL A 1 83 ? -13.188 -6.925 12.707 1.00 90.50 83 VAL A O 1
ATOM 665 N N . ALA A 1 84 ? -15.240 -6.379 13.438 1.00 89.25 84 ALA A N 1
ATOM 666 C CA . ALA A 1 84 ? -15.945 -7.057 12.353 1.00 89.25 84 ALA A CA 1
ATOM 667 C C . ALA A 1 84 ? -15.605 -6.465 10.973 1.00 89.25 84 ALA A C 1
ATOM 669 O O . ALA A 1 84 ? -15.382 -7.211 10.021 1.00 89.25 84 ALA A O 1
ATOM 670 N N . LEU A 1 85 ? -15.507 -5.136 10.868 1.00 89.25 85 LEU A N 1
ATOM 671 C CA . LEU A 1 85 ? -15.147 -4.450 9.622 1.00 89.25 85 LEU A CA 1
ATOM 672 C C . LEU A 1 85 ? -13.680 -4.679 9.233 1.00 89.25 85 LEU A C 1
ATOM 674 O O . LEU A 1 85 ? -13.392 -4.939 8.066 1.00 89.25 85 LEU A O 1
ATOM 678 N N . ILE A 1 86 ? -12.761 -4.669 10.206 1.00 89.44 86 ILE A N 1
ATOM 679 C CA . ILE A 1 86 ? -11.351 -5.026 9.982 1.00 89.44 86 ILE A CA 1
ATOM 680 C C . ILE A 1 86 ? -11.243 -6.478 9.493 1.00 89.44 86 ILE A C 1
ATOM 682 O O . ILE A 1 86 ? -10.499 -6.742 8.550 1.00 89.44 86 ILE A O 1
ATOM 686 N N . ALA A 1 87 ? -12.005 -7.406 10.083 1.00 87.56 87 ALA A N 1
ATOM 687 C CA . ALA A 1 87 ? -12.033 -8.809 9.668 1.00 87.56 87 ALA A CA 1
ATOM 688 C C . ALA A 1 87 ? -12.635 -9.009 8.264 1.00 87.56 87 ALA A C 1
ATOM 690 O O . ALA A 1 87 ? -12.209 -9.906 7.541 1.00 87.56 87 ALA A O 1
ATOM 691 N N . ALA A 1 88 ? -13.583 -8.161 7.857 1.00 87.81 88 ALA A N 1
ATOM 692 C CA . ALA A 1 88 ? -14.141 -8.148 6.505 1.00 87.81 88 ALA A CA 1
ATOM 693 C C . ALA A 1 88 ? -13.210 -7.500 5.457 1.00 87.81 88 ALA A C 1
ATOM 695 O O . ALA A 1 88 ? -13.498 -7.566 4.264 1.00 87.81 88 ALA A O 1
ATOM 696 N N . GLY A 1 89 ? -12.106 -6.875 5.884 1.00 86.31 89 GLY A N 1
ATOM 697 C CA . GLY A 1 89 ? -11.172 -6.161 5.010 1.00 86.31 89 GLY A CA 1
ATOM 698 C C . GLY A 1 89 ? -11.624 -4.750 4.614 1.00 86.31 89 GLY A C 1
ATOM 699 O O . GLY A 1 89 ? -10.954 -4.104 3.810 1.00 86.31 89 GLY A O 1
ATOM 700 N N . ASP A 1 90 ? -12.722 -4.243 5.184 1.00 88.81 90 ASP A N 1
ATOM 701 C CA . ASP A 1 90 ? -13.225 -2.892 4.916 1.00 88.81 90 ASP A CA 1
ATOM 702 C C . ASP A 1 90 ? -12.667 -1.888 5.936 1.00 88.81 90 ASP A C 1
ATOM 704 O O . ASP A 1 90 ? -13.312 -1.461 6.900 1.00 88.81 90 ASP A O 1
ATOM 708 N N . TYR A 1 91 ? -11.402 -1.519 5.729 1.00 88.88 91 TYR A N 1
ATOM 709 C CA . TYR A 1 91 ? -10.695 -0.580 6.603 1.00 88.88 91 TYR A CA 1
ATOM 710 C C . TYR A 1 91 ? -11.226 0.857 6.508 1.00 88.88 91 TYR A C 1
ATOM 712 O O . TYR A 1 91 ? -11.034 1.644 7.440 1.00 88.88 91 TYR A O 1
ATOM 720 N N . ALA A 1 92 ? -11.881 1.209 5.398 1.00 88.50 92 ALA A N 1
ATOM 721 C CA . ALA A 1 92 ? -12.491 2.519 5.211 1.00 88.50 92 ALA A CA 1
ATOM 722 C C . ALA A 1 92 ? -13.724 2.660 6.106 1.00 88.50 92 ALA A C 1
ATOM 724 O O . ALA A 1 92 ? -13.758 3.558 6.947 1.00 88.50 92 ALA A O 1
ATOM 725 N N . ALA A 1 93 ? -14.656 1.705 6.026 1.00 87.75 93 ALA A N 1
ATOM 726 C CA . ALA A 1 93 ? -15.832 1.689 6.888 1.00 87.75 93 ALA A CA 1
ATOM 727 C C . ALA A 1 93 ? -15.452 1.609 8.375 1.00 87.75 93 ALA A C 1
ATOM 729 O O . ALA A 1 93 ? -16.049 2.293 9.208 1.00 87.75 93 ALA A O 1
ATOM 730 N N . ALA A 1 94 ? -14.419 0.830 8.724 1.00 87.50 94 ALA A N 1
ATOM 731 C CA . ALA A 1 94 ? -13.915 0.761 10.095 1.00 87.50 94 ALA A CA 1
ATOM 732 C C . ALA A 1 94 ? -13.454 2.139 10.615 1.00 87.50 94 ALA A C 1
ATOM 734 O O . ALA A 1 94 ? -13.749 2.509 11.757 1.00 87.50 94 ALA A O 1
ATOM 735 N N . ALA A 1 95 ? -12.746 2.909 9.780 1.00 88.56 95 ALA A N 1
ATOM 736 C CA . ALA A 1 95 ? -12.295 4.258 10.117 1.00 88.56 95 ALA A CA 1
ATOM 737 C C . ALA A 1 95 ? -13.467 5.251 10.255 1.00 88.56 95 ALA A C 1
ATOM 739 O O . ALA A 1 95 ? -13.445 6.106 11.138 1.00 88.56 95 ALA A O 1
ATOM 740 N N . ASP A 1 96 ? -14.517 5.107 9.450 1.00 88.00 96 ASP A N 1
ATOM 741 C CA . ASP A 1 96 ? -15.700 5.967 9.547 1.00 88.00 96 ASP A CA 1
ATOM 742 C C . ASP A 1 96 ? -16.523 5.675 10.811 1.00 88.00 96 ASP A C 1
ATOM 744 O O . ASP A 1 96 ? -17.028 6.597 11.458 1.00 88.00 96 ASP A O 1
ATOM 748 N N . VAL A 1 97 ? -16.629 4.403 11.215 1.00 86.69 97 VAL A N 1
ATOM 749 C CA . VAL A 1 97 ? -17.326 4.001 12.451 1.00 86.69 97 VAL A CA 1
ATOM 750 C C . VAL A 1 97 ? -16.638 4.571 13.692 1.00 86.69 97 VAL A C 1
ATOM 752 O O . VAL A 1 97 ? -17.323 5.073 14.585 1.00 86.69 97 VAL A O 1
ATOM 755 N N . ILE A 1 98 ? -15.300 4.559 13.759 1.00 85.12 98 ILE A N 1
ATOM 756 C CA . ILE A 1 98 ? -14.592 5.128 14.918 1.00 85.12 98 ILE A CA 1
ATOM 757 C C . ILE A 1 98 ? -14.712 6.662 14.983 1.00 85.12 98 ILE A C 1
ATOM 759 O O . ILE A 1 98 ? -14.689 7.233 16.072 1.00 85.12 98 ILE A O 1
ATOM 763 N N . GLU A 1 99 ? -14.857 7.337 13.839 1.00 83.62 99 GLU A N 1
ATOM 764 C CA . GLU A 1 99 ? -15.068 8.789 13.765 1.00 83.62 99 GLU A CA 1
ATOM 765 C C . GLU A 1 99 ? -16.536 9.194 13.997 1.00 83.62 99 GLU A C 1
ATOM 767 O O . GLU A 1 99 ? -16.820 10.379 14.161 1.00 83.62 99 GLU A O 1
ATOM 772 N N . GLY A 1 100 ? -17.456 8.224 14.081 1.00 80.12 100 GLY A N 1
ATOM 773 C CA . GLY A 1 100 ? -18.884 8.450 14.325 1.00 80.12 100 GLY A CA 1
ATOM 774 C C . GLY A 1 100 ? -19.711 8.732 13.067 1.00 80.12 100 GLY A C 1
ATOM 775 O O . GLY A 1 100 ? -20.881 9.085 13.188 1.00 80.12 100 GLY A O 1
ATOM 776 N N . ASN A 1 101 ? -19.125 8.560 11.879 1.00 78.12 101 ASN A N 1
ATOM 777 C CA . ASN A 1 101 ? -19.769 8.798 10.582 1.00 78.12 101 ASN A CA 1
ATOM 778 C C . ASN A 1 101 ? -20.300 7.506 9.928 1.00 78.12 101 ASN A C 1
ATOM 780 O O . ASN A 1 101 ? -21.080 7.569 8.980 1.00 78.12 101 ASN A O 1
ATOM 784 N N . GLY A 1 102 ? -19.863 6.338 10.407 1.00 67.88 102 GLY A N 1
ATOM 785 C CA . GLY A 1 102 ? -20.210 5.031 9.846 1.00 67.88 102 GLY A CA 1
ATOM 786 C C . GLY A 1 102 ? -21.535 4.453 10.357 1.00 67.88 102 GLY A C 1
ATOM 787 O O . GLY A 1 102 ? -21.998 4.765 11.455 1.00 67.88 102 GLY A O 1
ATOM 788 N N . SER A 1 103 ? -22.139 3.568 9.558 1.00 58.22 103 SER A N 1
ATOM 789 C CA . SER A 1 103 ? -23.376 2.867 9.920 1.00 58.22 103 SER A CA 1
ATOM 790 C C . SER A 1 103 ? -23.151 1.914 11.100 1.00 58.22 103 SER A C 1
ATOM 792 O O . SER A 1 103 ? -22.277 1.047 11.067 1.00 58.22 103 SER A O 1
ATOM 794 N N . THR A 1 104 ? -23.971 2.058 12.140 1.00 60.34 104 THR A N 1
ATOM 795 C CA . THR A 1 104 ? -23.990 1.242 13.359 1.00 60.34 104 THR A CA 1
ATOM 796 C C . THR A 1 104 ? -24.650 -0.117 13.118 1.00 60.34 104 THR A C 1
ATOM 798 O O . THR A 1 104 ? -25.677 -0.445 13.717 1.00 60.34 104 THR A O 1
ATOM 801 N N . ALA A 1 105 ? -24.073 -0.939 12.240 1.00 60.81 105 ALA A N 1
ATOM 802 C CA . ALA A 1 105 ? -24.513 -2.324 12.100 1.00 60.81 105 ALA A CA 1
ATOM 803 C C . ALA A 1 105 ? -24.411 -3.038 13.469 1.00 60.81 105 ALA A C 1
ATOM 805 O O . ALA A 1 105 ? -23.42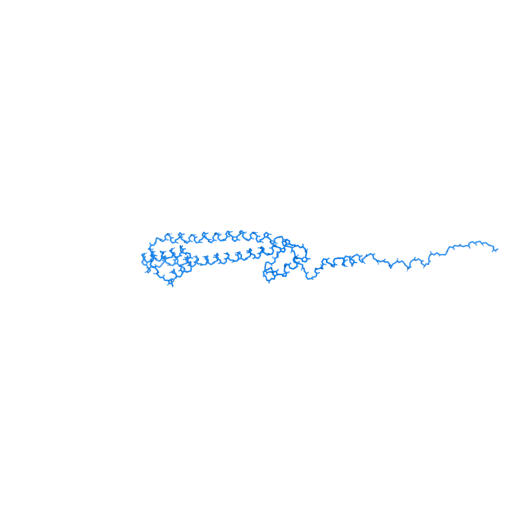9 -2.845 14.194 1.00 60.81 105 ALA A O 1
ATOM 806 N N . PRO A 1 106 ? -25.409 -3.832 13.888 1.00 61.97 106 PRO A N 1
ATOM 807 C CA . PRO A 1 106 ? -25.374 -4.494 15.185 1.00 61.97 106 PRO A CA 1
ATOM 808 C C . PRO A 1 106 ? -24.327 -5.616 15.167 1.00 61.97 106 PRO A C 1
ATOM 810 O O . PRO A 1 106 ? -24.588 -6.719 14.699 1.00 61.97 106 PRO A O 1
ATOM 813 N N . ALA A 1 107 ? -23.129 -5.324 15.670 1.00 72.56 107 ALA A N 1
ATOM 814 C CA . ALA A 1 107 ? -22.106 -6.320 15.960 1.00 72.56 107 ALA A CA 1
ATOM 815 C C . ALA A 1 107 ? -22.142 -6.697 17.446 1.00 72.56 107 ALA A C 1
ATOM 817 O O . ALA A 1 107 ? -22.571 -5.903 18.291 1.00 72.56 107 ALA A O 1
ATOM 818 N N . ALA A 1 108 ? -21.681 -7.909 17.756 1.00 78.88 108 ALA A N 1
ATOM 819 C CA . ALA A 1 108 ? -21.534 -8.357 19.133 1.00 78.88 108 ALA A CA 1
ATOM 820 C C . ALA A 1 108 ? -20.534 -7.455 19.879 1.00 78.88 108 ALA A C 1
ATOM 822 O O . ALA A 1 108 ? -19.516 -7.078 19.293 1.00 78.88 108 ALA A O 1
ATOM 823 N N . PRO A 1 109 ? -20.795 -7.100 21.148 1.00 82.56 109 PRO A N 1
ATOM 824 C CA . PRO A 1 109 ? -19.823 -6.377 21.952 1.00 82.56 109 PRO A CA 1
ATOM 825 C C . PRO A 1 109 ? -18.576 -7.245 22.124 1.00 82.56 109 PRO A C 1
ATOM 827 O O . PRO A 1 109 ? -18.673 -8.410 22.509 1.00 82.56 109 PRO A O 1
ATOM 830 N N . VAL A 1 110 ? -17.412 -6.679 21.815 1.00 85.38 110 VAL A N 1
ATOM 831 C CA . VAL A 1 110 ? -16.123 -7.354 22.007 1.00 85.38 110 VAL A CA 1
ATOM 832 C C . VAL A 1 110 ? -15.285 -6.594 23.016 1.00 85.38 110 VAL A C 1
ATOM 834 O O . VAL A 1 110 ? -15.431 -5.381 23.194 1.00 85.38 110 VAL A O 1
ATOM 837 N N . GLU A 1 111 ? -14.371 -7.324 23.644 1.00 87.00 111 GLU A N 1
ATOM 838 C CA . GLU A 1 111 ? -13.386 -6.752 24.545 1.00 87.00 111 GLU A CA 1
ATOM 839 C C . GLU A 1 111 ? -12.479 -5.763 23.815 1.00 87.00 111 GLU A C 1
ATOM 841 O O . GLU A 1 111 ? -12.070 -5.962 22.667 1.00 87.00 111 GLU A O 1
ATOM 846 N N . PHE A 1 112 ? -12.096 -4.700 24.519 1.00 84.44 112 PHE A N 1
ATOM 847 C CA . PHE A 1 112 ? -11.210 -3.682 23.960 1.00 84.44 112 PHE A CA 1
ATOM 848 C C . PHE A 1 112 ? -9.839 -4.257 23.569 1.00 84.44 112 PHE A C 1
ATOM 850 O O . PHE A 1 112 ? -9.217 -3.779 22.623 1.00 84.44 112 PHE A O 1
ATOM 857 N N . GLN A 1 113 ? -9.381 -5.313 24.250 1.00 88.75 113 GLN A N 1
ATOM 858 C CA . GLN A 1 113 ? -8.149 -6.012 23.884 1.00 88.75 113 GLN A CA 1
ATOM 859 C C . GLN A 1 113 ? -8.224 -6.587 22.462 1.00 88.75 113 GLN A C 1
ATOM 861 O O . GLN A 1 113 ? -7.292 -6.409 21.686 1.00 88.75 113 GLN A O 1
ATOM 866 N N . THR A 1 114 ? -9.361 -7.166 22.071 1.00 90.19 114 THR A N 1
ATOM 867 C CA . THR A 1 114 ? -9.566 -7.721 20.725 1.00 90.19 114 THR A CA 1
ATOM 868 C C . THR A 1 114 ? -9.461 -6.649 19.638 1.00 90.19 114 THR A C 1
ATOM 870 O O . THR A 1 114 ? -8.965 -6.912 18.545 1.00 90.19 114 THR A O 1
ATOM 873 N N . LEU A 1 115 ? -9.875 -5.416 19.939 1.00 88.06 115 LEU A N 1
ATOM 874 C CA . LEU A 1 115 ? -9.704 -4.279 19.035 1.00 88.06 115 LEU A CA 1
ATOM 875 C C . LEU A 1 115 ? -8.228 -3.895 18.858 1.00 88.06 115 LEU A C 1
ATOM 877 O O . LEU A 1 115 ? -7.802 -3.578 17.747 1.00 88.06 115 LEU A O 1
ATOM 881 N N . LEU A 1 116 ? -7.445 -3.928 19.940 1.00 89.94 116 LEU A N 1
ATOM 882 C CA . LEU A 1 116 ? -6.003 -3.680 19.880 1.00 89.94 116 LEU A CA 1
ATOM 883 C C . LEU A 1 116 ? -5.283 -4.774 19.088 1.00 89.94 116 LEU A C 1
ATOM 885 O O . LEU A 1 116 ? -4.425 -4.458 18.264 1.00 89.94 116 LEU A O 1
ATOM 889 N N . ASP A 1 117 ? -5.676 -6.032 19.281 1.00 92.12 117 ASP A N 1
ATOM 890 C CA . ASP A 1 117 ? -5.127 -7.171 18.544 1.00 92.12 117 ASP A CA 1
ATOM 891 C C . ASP A 1 117 ? -5.458 -7.066 17.043 1.00 92.12 117 ASP A C 1
ATOM 893 O O . ASP A 1 117 ? -4.591 -7.268 16.192 1.00 92.12 117 ASP A O 1
ATOM 897 N N . ALA A 1 118 ? -6.676 -6.639 16.692 1.00 91.06 118 ALA A N 1
ATOM 898 C CA . ALA A 1 118 ? -7.056 -6.368 15.305 1.00 91.06 118 ALA A CA 1
ATOM 899 C C . ALA A 1 118 ? -6.215 -5.236 14.677 1.00 91.06 118 ALA A C 1
ATOM 901 O O . ALA A 1 118 ? -5.773 -5.340 13.530 1.00 91.06 118 ALA A O 1
ATOM 902 N N . LEU A 1 119 ? -5.930 -4.169 15.435 1.00 90.56 119 LEU A N 1
ATOM 903 C CA . LEU A 1 119 ? -5.053 -3.079 14.990 1.00 90.56 119 LEU A CA 1
ATOM 904 C C . LEU A 1 119 ? -3.596 -3.541 14.808 1.00 90.56 119 LEU A C 1
ATOM 906 O O . LEU A 1 119 ? -2.894 -3.035 13.924 1.00 90.56 119 LEU A O 1
ATOM 910 N N . ALA A 1 120 ? -3.134 -4.484 15.635 1.00 91.25 120 ALA A N 1
ATOM 911 C CA . ALA A 1 120 ? -1.831 -5.121 15.478 1.00 91.25 120 ALA A CA 1
ATOM 912 C C . ALA A 1 120 ? -1.774 -5.945 14.180 1.00 91.25 120 ALA A C 1
ATOM 914 O O . ALA A 1 120 ? -0.845 -5.751 13.397 1.00 91.25 120 ALA A O 1
ATOM 915 N N . GLY A 1 121 ? -2.816 -6.726 13.873 1.00 92.44 121 GLY A N 1
ATOM 916 C CA . GLY A 1 121 ? -2.914 -7.493 12.623 1.00 92.44 121 GLY A CA 1
ATOM 917 C C . GLY A 1 121 ? -2.892 -6.627 11.352 1.00 92.44 121 GLY A C 1
ATOM 918 O O . GLY A 1 121 ? -2.295 -7.004 10.340 1.00 92.44 121 GLY A O 1
ATOM 919 N N . MET A 1 122 ? -3.451 -5.411 11.399 1.00 91.81 122 MET A N 1
ATOM 920 C CA . MET A 1 122 ? -3.273 -4.435 10.309 1.00 91.81 122 MET A CA 1
ATOM 921 C C . MET A 1 122 ? -1.804 -4.020 10.148 1.00 91.81 122 MET A C 1
ATOM 923 O O . MET A 1 122 ? -1.330 -3.834 9.029 1.00 91.81 122 MET A O 1
ATOM 927 N N . GLY A 1 123 ? -1.077 -3.871 11.259 1.00 91.94 123 GLY A N 1
ATOM 928 C CA . GLY A 1 123 ? 0.360 -3.603 11.251 1.00 91.94 123 GLY A CA 1
ATOM 929 C C . GLY A 1 123 ? 1.156 -4.730 10.595 1.00 91.94 123 GLY A C 1
ATOM 930 O O . GLY A 1 123 ? 2.016 -4.453 9.762 1.00 91.94 123 GLY A O 1
ATOM 931 N N . ASP A 1 124 ? 0.821 -5.983 10.897 1.00 93.88 124 ASP A N 1
ATOM 932 C CA . ASP A 1 124 ? 1.446 -7.153 10.270 1.00 93.88 124 ASP A CA 1
ATOM 933 C C . ASP A 1 124 ? 1.162 -7.215 8.768 1.00 93.88 124 ASP A C 1
ATOM 935 O O . ASP A 1 124 ? 2.060 -7.487 7.971 1.00 93.88 124 ASP A O 1
ATOM 939 N N . THR A 1 125 ? -0.056 -6.857 8.363 1.00 92.25 125 THR A N 1
ATOM 940 C CA . THR A 1 125 ? -0.441 -6.760 6.949 1.00 92.25 125 THR A CA 1
ATOM 941 C C . THR A 1 125 ? 0.401 -5.709 6.216 1.00 92.25 125 THR A C 1
ATOM 943 O O . THR A 1 125 ? 0.972 -5.995 5.164 1.00 92.25 125 THR A O 1
ATOM 946 N N . VAL A 1 126 ? 0.553 -4.509 6.793 1.00 93.50 126 VAL A N 1
ATOM 947 C CA . VAL A 1 126 ? 1.427 -3.451 6.249 1.00 93.50 126 VAL A CA 1
ATOM 948 C C . VAL A 1 126 ? 2.883 -3.918 6.178 1.00 93.50 126 VAL A C 1
ATOM 950 O O . VAL A 1 126 ? 3.562 -3.681 5.179 1.00 93.50 126 VAL A O 1
ATOM 953 N N . ASN A 1 127 ? 3.370 -4.617 7.205 1.00 95.00 127 ASN A N 1
ATOM 954 C CA . ASN A 1 127 ? 4.719 -5.178 7.206 1.00 95.00 127 ASN A CA 1
ATOM 955 C C . ASN A 1 127 ? 4.908 -6.209 6.083 1.00 95.00 127 ASN A C 1
ATOM 957 O O . ASN A 1 127 ? 5.948 -6.192 5.424 1.00 95.00 127 ASN A O 1
ATOM 961 N N . GLY A 1 128 ? 3.901 -7.047 5.819 1.00 95.69 128 GLY A N 1
ATOM 962 C CA . GLY A 1 128 ? 3.890 -7.995 4.706 1.00 95.69 128 GLY A CA 1
ATOM 963 C C . GLY A 1 128 ? 3.968 -7.306 3.343 1.00 95.69 128 GLY A C 1
ATOM 964 O O . GLY A 1 128 ? 4.828 -7.651 2.533 1.00 95.69 128 GLY A O 1
ATOM 965 N N . TYR A 1 129 ? 3.149 -6.276 3.108 1.00 94.19 129 TYR A N 1
ATOM 966 C CA . TYR A 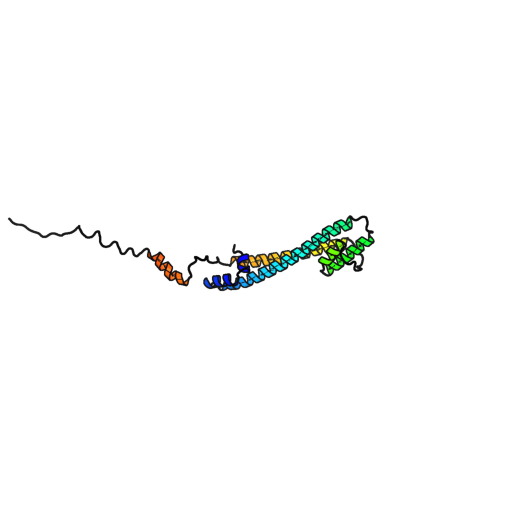1 129 ? 3.237 -5.470 1.884 1.00 94.19 129 TYR A CA 1
ATOM 967 C C . TYR A 1 129 ? 4.604 -4.794 1.740 1.00 94.19 129 TYR A C 1
ATOM 969 O O . TYR A 1 129 ? 5.196 -4.818 0.665 1.00 94.19 129 TYR A O 1
ATOM 977 N N . ASN A 1 130 ? 5.152 -4.241 2.823 1.00 93.38 130 ASN A N 1
ATOM 978 C CA . ASN A 1 130 ? 6.475 -3.619 2.805 1.00 93.38 130 ASN A CA 1
ATOM 979 C C . ASN A 1 130 ? 7.598 -4.624 2.514 1.00 93.38 130 ASN A C 1
ATOM 981 O O . ASN A 1 130 ? 8.585 -4.256 1.879 1.00 93.38 130 ASN A O 1
ATOM 985 N N . ALA A 1 131 ? 7.469 -5.879 2.951 1.00 95.88 131 ALA A N 1
ATOM 986 C CA . ALA A 1 131 ? 8.404 -6.939 2.590 1.00 95.88 131 ALA A CA 1
ATOM 987 C C . ALA A 1 131 ? 8.334 -7.254 1.086 1.00 95.88 131 ALA A C 1
ATOM 989 O O . ALA A 1 131 ? 9.369 -7.235 0.425 1.00 95.88 131 ALA A O 1
ATOM 990 N N . GLN A 1 132 ? 7.129 -7.413 0.528 1.00 94.88 132 GLN A N 1
ATOM 991 C CA . GLN A 1 132 ? 6.940 -7.622 -0.915 1.00 94.88 132 GLN A CA 1
ATOM 992 C C . GLN A 1 132 ? 7.483 -6.448 -1.743 1.00 94.88 132 GLN A C 1
ATOM 994 O O . GLN A 1 132 ? 8.164 -6.654 -2.744 1.00 94.88 132 GLN A O 1
ATOM 999 N N . ILE A 1 133 ? 7.250 -5.206 -1.305 1.00 94.75 133 ILE A N 1
ATOM 1000 C CA . ILE A 1 133 ? 7.805 -4.012 -1.961 1.00 94.75 133 ILE A CA 1
ATOM 1001 C C . ILE A 1 133 ? 9.335 -4.066 -1.972 1.00 94.75 133 ILE A C 1
ATOM 1003 O O . ILE A 1 133 ? 9.935 -3.762 -2.995 1.00 94.75 133 ILE A O 1
ATOM 1007 N N . ARG A 1 134 ? 9.983 -4.486 -0.877 1.00 94.50 134 ARG A N 1
ATOM 1008 C CA . ARG A 1 134 ? 11.451 -4.616 -0.828 1.00 94.50 134 ARG A CA 1
ATOM 1009 C C . ARG A 1 134 ? 11.978 -5.674 -1.795 1.00 94.50 134 ARG A C 1
ATOM 1011 O O . ARG A 1 134 ? 13.027 -5.460 -2.394 1.00 94.50 134 ARG A O 1
ATOM 1018 N N . GLU A 1 135 ? 11.274 -6.792 -1.947 1.00 94.69 135 GLU A N 1
ATOM 1019 C CA . GLU A 1 135 ? 11.639 -7.839 -2.909 1.00 94.69 135 GLU A CA 1
ATOM 1020 C C . GLU A 1 135 ? 11.537 -7.330 -4.351 1.00 94.69 135 GLU A C 1
ATOM 1022 O O . GLU A 1 135 ? 12.469 -7.505 -5.139 1.00 94.69 135 GLU A O 1
ATOM 1027 N N . ILE A 1 136 ? 10.447 -6.629 -4.679 1.00 93.69 136 ILE A N 1
ATOM 1028 C CA . ILE A 1 136 ? 10.264 -6.014 -5.998 1.00 93.69 136 ILE A CA 1
ATOM 1029 C C . ILE A 1 136 ? 11.298 -4.914 -6.238 1.00 93.69 136 ILE A C 1
ATOM 1031 O O . ILE A 1 136 ? 11.856 -4.843 -7.330 1.00 93.69 136 ILE A O 1
ATOM 1035 N N . ASP A 1 137 ? 11.607 -4.093 -5.234 1.00 92.69 137 ASP A N 1
ATOM 1036 C CA . ASP A 1 137 ? 12.616 -3.034 -5.334 1.00 92.69 137 ASP A CA 1
ATOM 1037 C C . ASP A 1 137 ? 14.002 -3.615 -5.613 1.00 92.69 137 ASP A C 1
ATOM 1039 O O . ASP A 1 137 ? 14.715 -3.107 -6.478 1.00 92.69 137 ASP A O 1
ATOM 1043 N N . ALA A 1 138 ? 14.361 -4.715 -4.949 1.00 93.38 138 ALA A N 1
ATOM 1044 C CA . ALA A 1 138 ? 15.607 -5.423 -5.215 1.00 93.38 138 ALA A CA 1
ATOM 1045 C C . ALA A 1 138 ? 15.646 -5.994 -6.643 1.00 93.38 138 ALA A C 1
ATOM 1047 O O . ALA A 1 138 ? 16.640 -5.817 -7.348 1.00 93.38 138 ALA A O 1
ATOM 1048 N N . ALA A 1 139 ? 14.558 -6.625 -7.100 1.00 91.94 139 ALA A N 1
ATOM 1049 C CA . ALA A 1 139 ? 14.459 -7.162 -8.458 1.00 91.94 139 ALA A CA 1
ATOM 1050 C C . ALA A 1 139 ? 14.517 -6.058 -9.528 1.00 91.94 139 ALA A C 1
ATOM 1052 O O . ALA A 1 139 ? 15.166 -6.208 -10.566 1.00 91.94 139 ALA A O 1
ATOM 1053 N N . LEU A 1 140 ? 13.860 -4.929 -9.278 1.00 90.94 140 LEU A N 1
ATOM 1054 C CA . LEU A 1 140 ? 13.861 -3.766 -10.154 1.00 90.94 140 LEU A CA 1
ATOM 1055 C C . LEU A 1 140 ? 15.257 -3.135 -10.213 1.00 90.94 140 LEU A C 1
ATOM 1057 O O . LEU A 1 140 ? 15.742 -2.830 -11.302 1.00 90.94 140 LEU A O 1
ATOM 1061 N N . GLN A 1 141 ? 15.937 -3.004 -9.073 1.00 89.69 141 GLN A N 1
ATOM 1062 C CA . GLN A 1 141 ? 17.303 -2.487 -9.009 1.00 89.69 141 GLN A CA 1
ATOM 1063 C C . GLN A 1 141 ? 18.303 -3.393 -9.737 1.00 89.69 141 GLN A C 1
ATOM 1065 O O . GLN A 1 141 ? 19.154 -2.875 -10.462 1.00 89.69 141 GLN A O 1
ATOM 1070 N N . ASP A 1 142 ? 18.192 -4.716 -9.593 1.00 90.94 142 ASP A N 1
ATOM 1071 C CA . ASP A 1 142 ? 19.030 -5.663 -10.337 1.00 90.94 142 ASP A CA 1
ATOM 1072 C C . ASP A 1 142 ? 18.840 -5.482 -11.848 1.00 90.94 142 ASP A C 1
ATOM 1074 O O . ASP A 1 142 ? 19.806 -5.263 -12.577 1.00 90.94 142 ASP A O 1
ATOM 1078 N N . ASN A 1 143 ? 17.594 -5.437 -12.327 1.00 87.44 143 ASN A N 1
ATOM 1079 C CA . ASN A 1 143 ? 17.325 -5.238 -13.752 1.00 87.44 143 ASN A CA 1
ATOM 1080 C C . ASN A 1 143 ? 17.818 -3.882 -14.281 1.00 87.44 143 ASN A C 1
ATOM 1082 O O . ASN A 1 143 ? 18.302 -3.814 -15.413 1.00 87.44 143 ASN A O 1
ATOM 1086 N N . LEU A 1 144 ? 17.741 -2.820 -13.475 1.00 86.75 144 LEU A N 1
ATOM 1087 C CA . LEU A 1 144 ? 18.273 -1.504 -13.835 1.00 86.75 144 LEU A CA 1
ATOM 1088 C C . LEU A 1 144 ? 19.806 -1.474 -13.883 1.00 86.75 144 LEU A C 1
ATOM 1090 O O . LEU A 1 144 ? 20.362 -0.734 -14.692 1.00 86.75 144 LEU A O 1
ATOM 1094 N N . LEU A 1 145 ? 20.497 -2.261 -13.052 1.00 86.38 145 LEU A N 1
ATOM 1095 C CA . LEU A 1 145 ? 21.964 -2.303 -13.021 1.00 86.38 145 LEU A CA 1
ATOM 1096 C C . LEU A 1 145 ? 22.552 -2.809 -14.345 1.00 86.38 145 LEU A C 1
ATOM 1098 O O . LEU A 1 145 ? 23.620 -2.364 -14.766 1.00 86.38 145 LEU A O 1
ATOM 1102 N N . TRP A 1 146 ? 21.833 -3.710 -15.012 1.00 84.44 146 TRP A N 1
ATOM 1103 C CA . TRP A 1 146 ? 22.217 -4.263 -16.308 1.00 84.44 146 TRP A CA 1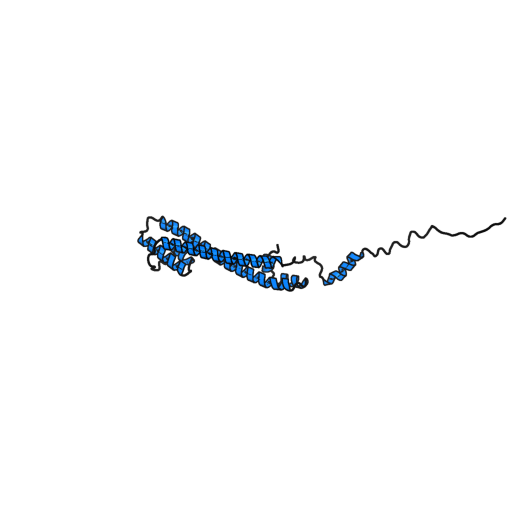
ATOM 1104 C C . TRP A 1 146 ? 21.853 -3.363 -17.494 1.00 84.44 146 TRP A C 1
ATOM 1106 O O . TRP A 1 146 ? 22.168 -3.716 -18.630 1.00 84.44 146 TRP A O 1
ATOM 1116 N N . LEU A 1 147 ? 21.203 -2.215 -17.267 1.00 82.06 147 LEU A N 1
ATOM 1117 C CA . LEU A 1 147 ? 20.795 -1.328 -18.350 1.00 82.06 147 LEU A CA 1
ATOM 1118 C C . LEU A 1 147 ? 21.952 -0.402 -18.778 1.00 82.06 147 LEU A C 1
ATOM 1120 O O . LEU A 1 147 ? 22.474 0.364 -17.963 1.00 82.06 147 LEU A O 1
ATOM 1124 N N . PRO A 1 148 ? 22.370 -0.421 -20.057 1.00 78.19 148 PRO A N 1
ATOM 1125 C CA . PRO A 1 148 ? 23.462 0.422 -20.524 1.00 78.19 148 PRO A CA 1
ATOM 1126 C C . PRO A 1 148 ? 23.036 1.886 -20.661 1.00 78.19 148 PRO A C 1
ATOM 1128 O O . PRO A 1 148 ? 21.877 2.188 -20.937 1.00 78.19 148 PRO A O 1
ATOM 1131 N N . ASN A 1 149 ? 24.016 2.792 -20.527 1.00 81.81 149 ASN A N 1
ATOM 1132 C CA . ASN A 1 149 ? 23.988 4.205 -20.948 1.00 81.81 149 ASN A CA 1
ATOM 1133 C C . ASN A 1 149 ? 22.980 4.503 -22.082 1.00 81.81 149 ASN A C 1
ATOM 1135 O O . ASN A 1 149 ? 23.271 4.023 -23.179 1.00 81.81 149 ASN A O 1
ATOM 1139 N N . LEU A 1 150 ? 21.887 5.266 -21.917 1.00 76.12 150 LEU A N 1
ATOM 1140 C CA . LEU A 1 150 ? 21.168 5.730 -23.113 1.00 76.12 150 LEU A CA 1
ATOM 1141 C C . LEU A 1 150 ? 22.132 6.582 -23.954 1.00 76.12 150 LEU A C 1
ATOM 1143 O O . LEU A 1 150 ? 22.813 7.460 -23.409 1.00 76.12 150 LEU A O 1
ATOM 1147 N N . PRO A 1 151 ? 22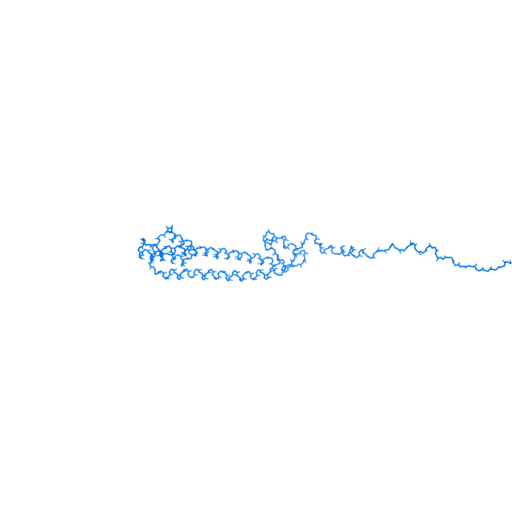.261 6.311 -25.262 1.00 70.81 151 PRO A N 1
ATOM 1148 C CA . PRO A 1 151 ? 23.186 7.056 -26.092 1.00 70.81 151 PRO A CA 1
ATOM 1149 C C . PRO A 1 151 ? 22.740 8.517 -26.175 1.00 70.81 151 PRO A C 1
ATOM 1151 O O . PRO A 1 151 ? 21.584 8.814 -26.460 1.00 70.81 151 PRO A O 1
ATOM 1154 N N . HIS A 1 152 ? 23.680 9.437 -25.963 1.00 67.81 152 HIS A N 1
ATOM 1155 C CA . HIS A 1 152 ? 23.433 10.855 -26.209 1.00 67.81 152 HIS A CA 1
ATOM 1156 C C . HIS A 1 152 ? 23.169 11.085 -27.702 1.00 67.81 152 HIS A C 1
ATOM 1158 O O . HIS A 1 152 ? 23.713 10.357 -28.535 1.00 67.81 152 HIS A O 1
ATOM 1164 N N . GLU A 1 153 ? 22.428 12.135 -28.050 1.00 67.06 153 GLU A N 1
ATOM 1165 C CA . GLU A 1 153 ? 22.083 12.522 -29.431 1.00 67.06 153 GLU A CA 1
ATOM 1166 C C . GLU A 1 153 ? 23.313 12.650 -30.350 1.00 67.06 153 GLU A C 1
ATOM 1168 O O . GLU A 1 153 ? 23.258 12.403 -31.551 1.00 67.06 153 GLU A O 1
ATOM 1173 N N . SER A 1 154 ? 24.468 12.973 -29.766 1.00 66.81 154 SER A N 1
ATOM 1174 C CA . SER A 1 154 ? 25.757 13.094 -30.460 1.00 66.81 154 SER A CA 1
ATOM 1175 C C . SER A 1 154 ? 26.493 11.759 -30.645 1.00 66.81 154 SER A C 1
ATOM 1177 O O . SER A 1 154 ? 27.604 11.746 -31.172 1.00 66.81 154 SER A O 1
ATOM 1179 N N . THR A 1 155 ? 25.930 10.639 -30.177 1.00 64.19 155 THR A N 1
ATOM 1180 C CA . THR A 1 155 ? 26.579 9.322 -30.214 1.00 64.19 155 THR A CA 1
ATOM 1181 C C . THR A 1 155 ? 26.461 8.734 -31.617 1.00 64.19 155 THR A C 1
ATOM 1183 O O . THR A 1 155 ? 25.370 8.303 -32.019 1.00 64.19 155 THR A O 1
ATOM 1186 N N . PRO A 1 156 ? 27.577 8.648 -32.357 1.00 60.38 156 PRO A N 1
ATOM 1187 C CA . PRO A 1 156 ? 27.549 8.252 -33.752 1.00 60.38 156 PRO A CA 1
ATOM 1188 C C . PRO A 1 156 ? 27.004 6.835 -33.912 1.00 60.38 156 PRO A C 1
ATOM 1190 O O . PRO A 1 156 ? 27.348 5.919 -33.157 1.00 60.38 156 PRO A O 1
ATOM 1193 N N . LEU A 1 157 ? 26.139 6.656 -34.910 1.00 59.53 157 LEU A N 1
ATOM 1194 C CA . LEU A 1 157 ? 25.565 5.360 -35.259 1.00 59.53 157 LEU A CA 1
ATOM 1195 C C . LEU A 1 157 ? 26.694 4.367 -35.552 1.00 59.53 157 LEU A C 1
ATOM 1197 O O . LEU A 1 157 ? 27.671 4.701 -36.220 1.00 59.53 157 LEU A O 1
ATOM 1201 N N . ARG A 1 158 ? 26.577 3.109 -35.105 1.00 52.72 158 ARG A N 1
ATOM 1202 C CA . ARG A 1 158 ? 27.601 2.071 -35.361 1.00 52.72 158 ARG A CA 1
ATOM 1203 C C . ARG A 1 158 ? 27.928 1.931 -36.857 1.00 52.72 158 ARG A C 1
ATOM 1205 O O . ARG A 1 158 ? 29.075 1.665 -37.209 1.00 52.72 158 ARG A O 1
ATOM 1212 N N . ARG A 1 159 ? 26.953 2.197 -37.739 1.00 48.78 159 ARG A N 1
ATOM 1213 C CA . ARG A 1 159 ? 27.136 2.254 -39.203 1.00 48.78 159 ARG A CA 1
ATOM 1214 C C . ARG A 1 159 ? 28.085 3.374 -39.668 1.00 48.78 159 ARG A C 1
ATOM 1216 O O . ARG A 1 159 ? 28.732 3.225 -40.698 1.00 48.78 159 ARG A O 1
ATOM 1223 N N . GLU A 1 160 ? 28.252 4.441 -38.894 1.00 43.81 160 GLU A N 1
ATOM 1224 C CA . GLU A 1 160 ? 29.169 5.558 -39.162 1.00 43.81 160 GLU A CA 1
ATOM 1225 C C . GLU A 1 160 ? 30.535 5.419 -38.486 1.00 43.81 160 GLU A C 1
ATOM 1227 O O . GLU A 1 160 ? 31.452 6.158 -38.845 1.00 43.81 160 GLU A O 1
ATOM 1232 N N . ARG A 1 161 ? 30.747 4.436 -37.593 1.00 41.09 161 ARG A N 1
ATOM 1233 C CA . ARG A 1 161 ? 32.085 4.185 -37.018 1.00 41.09 161 ARG A CA 1
ATOM 1234 C C . ARG A 1 161 ? 33.138 3.920 -38.095 1.00 41.09 161 ARG A C 1
ATOM 1236 O O . ARG A 1 161 ? 34.260 4.391 -37.961 1.00 41.09 161 ARG A O 1
ATOM 1243 N N . ARG A 1 162 ? 32.772 3.276 -39.213 1.00 42.91 162 ARG A N 1
ATOM 1244 C CA . ARG A 1 162 ? 33.677 3.122 -40.371 1.00 42.91 162 ARG A CA 1
ATOM 1245 C C . ARG A 1 162 ? 34.041 4.452 -41.045 1.00 42.91 162 ARG A C 1
ATOM 1247 O O . ARG A 1 162 ? 35.129 4.555 -41.597 1.00 42.91 162 ARG A O 1
ATOM 1254 N N . ARG A 1 163 ? 33.167 5.464 -40.998 1.00 43.00 163 ARG A N 1
ATOM 1255 C CA . ARG A 1 163 ? 33.437 6.802 -41.552 1.00 43.00 163 ARG A CA 1
ATOM 1256 C C . ARG A 1 163 ? 34.244 7.667 -40.588 1.00 43.00 163 ARG A C 1
ATOM 1258 O O . ARG A 1 163 ? 35.118 8.392 -41.032 1.00 43.00 163 ARG A O 1
ATOM 1265 N N . GLN A 1 164 ? 34.006 7.562 -39.283 1.00 47.44 164 GLN A N 1
ATOM 1266 C CA . GLN A 1 164 ? 34.701 8.389 -38.291 1.00 47.44 164 GLN A CA 1
ATOM 1267 C C . GLN A 1 164 ? 36.091 7.865 -37.920 1.00 47.44 164 GLN A C 1
ATOM 1269 O O . GLN A 1 164 ? 36.990 8.676 -37.706 1.00 47.44 164 GLN A O 1
ATOM 1274 N N . GLN A 1 165 ? 36.313 6.543 -37.939 1.00 48.25 165 GLN A N 1
ATOM 1275 C CA . GLN A 1 165 ? 37.663 5.979 -37.813 1.00 48.25 165 GLN A CA 1
ATOM 1276 C C . GLN A 1 165 ? 38.580 6.532 -38.919 1.00 48.25 165 GLN A C 1
ATOM 1278 O O . GLN A 1 165 ? 39.709 6.907 -38.640 1.00 48.25 165 GLN A O 1
ATOM 1283 N N . ALA A 1 166 ? 38.060 6.709 -40.142 1.00 47.97 166 ALA A N 1
ATOM 1284 C CA . ALA A 1 166 ? 38.806 7.301 -41.254 1.00 47.97 166 ALA A CA 1
ATOM 1285 C C . ALA A 1 166 ? 39.132 8.798 -41.063 1.00 47.97 166 ALA A C 1
ATOM 1287 O O . ALA A 1 166 ? 40.129 9.274 -41.600 1.00 47.97 166 ALA A O 1
ATOM 1288 N N . VAL A 1 167 ? 38.336 9.544 -40.286 1.00 52.62 167 VAL A N 1
ATOM 1289 C CA . VAL A 1 167 ? 38.612 10.961 -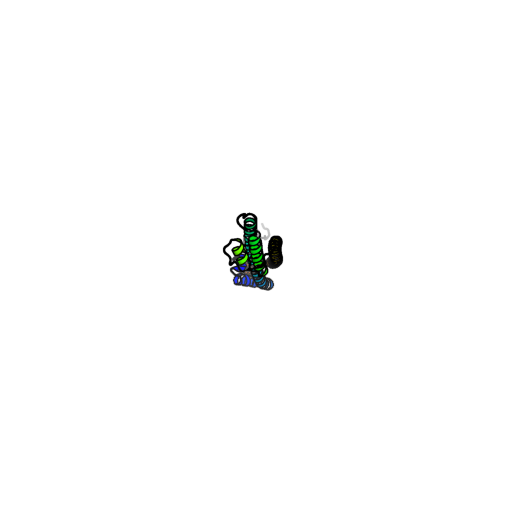39.970 1.00 52.62 167 VAL A CA 1
ATOM 1290 C C . VAL A 1 167 ? 39.614 11.085 -38.815 1.00 52.62 167 VAL A C 1
ATOM 1292 O O . VAL A 1 167 ? 40.476 11.961 -38.849 1.00 52.62 167 VAL A O 1
ATOM 1295 N N . ALA A 1 168 ? 39.570 10.179 -37.831 1.00 50.25 168 ALA A N 1
ATOM 1296 C CA . ALA A 1 168 ? 40.567 10.105 -36.758 1.00 50.25 168 ALA A CA 1
ATOM 1297 C C . ALA A 1 168 ? 41.932 9.591 -37.263 1.00 50.25 168 ALA A C 1
ATOM 1299 O O . ALA A 1 168 ? 42.970 10.169 -36.934 1.00 50.25 168 ALA A O 1
ATOM 1300 N N . ASP A 1 169 ? 41.932 8.588 -38.147 1.00 44.94 169 ASP A N 1
ATOM 1301 C CA . ASP A 1 169 ? 43.128 8.102 -38.854 1.00 44.94 169 ASP A CA 1
ATOM 1302 C C . ASP A 1 169 ? 43.595 9.064 -39.968 1.00 44.94 169 ASP A C 1
ATOM 1304 O O . ASP A 1 169 ? 44.707 8.944 -40.490 1.00 44.94 169 ASP A O 1
ATOM 1308 N N . GLY A 1 170 ? 42.810 10.108 -40.263 1.00 45.97 170 GLY A N 1
ATOM 1309 C CA . GLY A 1 170 ? 43.144 11.207 -41.175 1.00 45.97 170 GLY A CA 1
ATOM 1310 C C . GLY A 1 170 ? 44.341 12.068 -40.746 1.00 45.97 170 GLY A C 1
ATOM 1311 O O . GLY A 1 170 ? 44.760 12.955 -41.488 1.00 45.97 170 GLY A O 1
ATOM 1312 N N . ARG A 1 171 ? 44.965 11.792 -39.592 1.00 48.97 171 ARG A N 1
ATOM 1313 C CA . ARG A 1 171 ? 46.236 12.404 -39.158 1.00 48.97 171 ARG A CA 1
ATOM 1314 C C . ARG A 1 171 ? 47.486 11.595 -39.535 1.00 48.97 171 ARG A C 1
ATOM 1316 O O . ARG A 1 171 ? 48.518 11.731 -38.884 1.00 48.97 171 ARG A O 1
ATOM 1323 N N . ARG A 1 172 ? 47.447 10.779 -40.596 1.00 48.19 172 ARG A N 1
ATOM 1324 C CA . ARG A 1 172 ? 48.660 10.176 -41.200 1.00 48.19 172 ARG A CA 1
ATOM 1325 C C . ARG A 1 172 ? 48.722 10.294 -42.722 1.00 48.19 172 ARG A C 1
ATOM 1327 O O . ARG A 1 172 ? 49.235 9.420 -43.409 1.00 48.19 172 ARG A O 1
ATOM 1334 N N . SER A 1 173 ? 48.229 11.396 -43.276 1.00 44.22 173 SER A N 1
ATOM 1335 C CA . SER A 1 173 ? 48.476 11.761 -44.679 1.00 44.22 173 SER A CA 1
ATOM 1336 C C . SER A 1 173 ? 49.015 13.183 -44.797 1.00 44.22 173 SER A C 1
ATOM 1338 O O . SER A 1 173 ? 48.598 13.954 -45.651 1.00 44.22 173 SER A O 1
ATOM 1340 N N . ALA A 1 174 ? 50.016 13.523 -43.980 1.00 42.84 174 ALA A N 1
ATOM 1341 C CA . ALA A 1 174 ? 50.934 14.618 -44.287 1.00 42.84 174 ALA A CA 1
ATOM 1342 C C . ALA A 1 174 ? 51.882 14.186 -45.426 1.00 42.84 174 ALA A C 1
ATOM 1344 O O . ALA A 1 174 ? 53.094 14.103 -45.266 1.00 42.84 174 ALA A O 1
ATOM 1345 N N . ARG A 1 175 ? 51.316 13.890 -46.603 1.00 46.34 175 ARG A N 1
ATOM 1346 C CA . ARG A 1 175 ? 52.040 13.657 -47.862 1.00 46.34 175 ARG A CA 1
ATOM 1347 C C . ARG A 1 175 ? 52.292 14.984 -48.595 1.00 46.34 175 ARG A C 1
ATOM 1349 O O . ARG A 1 175 ? 52.225 15.044 -49.815 1.00 46.34 175 ARG A O 1
ATOM 1356 N N . VAL A 1 176 ? 52.576 16.048 -47.837 1.00 48.16 176 VAL A N 1
ATOM 1357 C CA . VAL A 1 176 ? 52.944 17.385 -48.340 1.00 48.16 176 VAL A CA 1
ATOM 1358 C C . VAL A 1 176 ? 54.069 17.966 -47.473 1.00 48.16 176 VAL A C 1
ATOM 1360 O O . VAL A 1 176 ? 53.943 19.025 -46.878 1.00 48.16 176 VAL A O 1
ATOM 1363 N N . ARG A 1 177 ? 55.182 17.237 -47.360 1.00 42.56 177 ARG A N 1
ATOM 1364 C CA . ARG A 1 177 ? 56.519 17.800 -47.081 1.00 42.56 177 ARG A CA 1
ATOM 1365 C C . ARG A 1 177 ? 57.583 16.972 -47.804 1.00 42.56 177 ARG A C 1
ATOM 1367 O O . ARG A 1 177 ? 58.508 16.445 -47.211 1.00 42.56 177 ARG A O 1
ATOM 1374 N N . LEU A 1 178 ? 57.413 16.823 -49.114 1.00 47.12 178 LEU A N 1
ATOM 1375 C CA . LEU A 1 178 ? 58.444 16.323 -50.024 1.00 47.12 178 LEU A CA 1
ATOM 1376 C C . LEU A 1 178 ? 58.423 17.216 -51.266 1.00 47.12 178 LEU A C 1
ATOM 1378 O O . LEU A 1 178 ? 57.848 16.840 -52.281 1.00 47.12 178 LEU A O 1
ATOM 1382 N N . ARG A 1 179 ? 58.949 18.441 -51.121 1.00 43.12 179 ARG A N 1
ATOM 1383 C CA . ARG A 1 179 ? 59.465 19.353 -52.170 1.00 43.12 179 ARG A CA 1
ATOM 1384 C C . ARG A 1 179 ? 59.675 20.751 -51.566 1.00 43.12 179 ARG A C 1
ATOM 1386 O O . ARG A 1 179 ? 58.864 21.640 -51.779 1.00 43.12 179 ARG A O 1
ATOM 1393 N N . ALA A 1 180 ? 60.737 20.924 -50.778 1.00 45.34 180 ALA A N 1
ATOM 1394 C CA . ALA A 1 180 ? 61.292 22.254 -50.470 1.00 45.34 180 ALA A CA 1
ATOM 1395 C C . ALA A 1 180 ? 62.736 22.233 -49.922 1.00 45.34 180 ALA A C 1
ATOM 1397 O O . ALA A 1 180 ? 63.353 23.284 -49.874 1.00 45.34 180 ALA A O 1
ATOM 1398 N N . GLU A 1 181 ? 63.311 21.074 -49.566 1.00 45.19 181 GLU A N 1
ATOM 1399 C CA . GLU A 1 181 ? 64.696 20.987 -49.042 1.00 45.19 181 GLU A CA 1
ATOM 1400 C C . GLU A 1 181 ? 65.670 20.194 -49.935 1.00 45.19 181 GLU A C 1
ATOM 1402 O O . GLU A 1 181 ? 66.760 19.832 -49.512 1.00 45.19 181 GLU A O 1
ATOM 1407 N N . ALA A 1 182 ? 65.313 19.939 -51.198 1.00 45.66 182 ALA A N 1
ATOM 1408 C CA . ALA A 1 182 ? 66.166 19.214 -52.153 1.00 45.66 182 ALA A CA 1
ATOM 1409 C C . ALA A 1 182 ? 66.493 20.027 -53.421 1.00 45.66 182 ALA A C 1
ATOM 1411 O O . ALA A 1 182 ? 66.745 19.461 -54.481 1.00 45.66 182 ALA A O 1
ATOM 1412 N N . ALA A 1 183 ? 66.479 21.358 -53.330 1.00 48.69 183 ALA A N 1
ATOM 1413 C CA . ALA A 1 183 ? 66.934 22.241 -54.399 1.00 48.69 183 ALA A CA 1
ATOM 1414 C C . ALA A 1 183 ? 67.729 23.400 -53.791 1.00 48.69 183 ALA A C 1
ATOM 1416 O O . ALA A 1 183 ? 67.146 24.425 -53.469 1.00 48.69 183 ALA A O 1
ATOM 1417 N N . LEU A 1 184 ? 69.032 23.169 -53.573 1.00 49.00 184 LEU A N 1
ATOM 1418 C CA . LEU A 1 184 ? 70.152 24.137 -53.655 1.00 49.00 184 LEU A CA 1
ATOM 1419 C C . LEU A 1 184 ? 71.480 23.595 -53.072 1.00 49.00 184 LEU A C 1
ATOM 1421 O O . LEU A 1 184 ? 72.457 24.330 -52.992 1.00 49.00 184 LEU A O 1
ATOM 1425 N N . GLY A 1 185 ? 71.571 22.303 -52.740 1.00 50.78 185 GLY A N 1
ATOM 1426 C CA . GLY A 1 185 ? 72.820 21.666 -52.312 1.00 50.78 185 GLY A CA 1
ATOM 1427 C C . GLY A 1 185 ? 73.187 20.438 -53.138 1.00 50.78 185 GLY A C 1
ATOM 1428 O O . GLY A 1 185 ? 73.154 19.346 -52.594 1.00 50.78 185 GLY A O 1
ATOM 1429 N N . SER A 1 186 ? 73.484 20.590 -54.437 1.00 46.91 186 SER A N 1
ATOM 1430 C CA . SER A 1 186 ? 74.492 19.777 -55.154 1.00 46.91 186 SER A CA 1
ATOM 1431 C C . SER A 1 186 ? 74.568 20.159 -56.641 1.00 46.91 186 SER A C 1
ATOM 1433 O O . SER A 1 186 ? 73.616 19.964 -57.397 1.00 46.91 186 SER A O 1
ATOM 1435 N N . ARG A 1 187 ? 75.731 20.643 -57.089 1.00 47.56 187 ARG A N 1
ATOM 1436 C CA . ARG A 1 187 ? 76.237 20.372 -58.442 1.00 47.56 187 ARG A CA 1
ATOM 1437 C C . ARG A 1 187 ? 77.590 19.661 -58.277 1.00 47.56 187 ARG A C 1
ATOM 1439 O O . ARG A 1 187 ? 78.486 20.260 -57.685 1.00 47.56 187 ARG A O 1
ATOM 1446 N N . PRO A 1 188 ? 77.740 18.405 -58.739 1.00 45.25 188 PRO A N 1
ATOM 1447 C CA . PRO A 1 188 ? 78.986 17.652 -58.645 1.00 45.25 188 PRO A CA 1
ATOM 1448 C C . PRO A 1 188 ? 79.934 18.024 -59.798 1.00 45.25 188 PRO A C 1
ATOM 1450 O O . PRO A 1 188 ? 79.499 18.458 -60.863 1.00 45.25 188 PRO A O 1
ATOM 1453 N N . GLY A 1 189 ? 81.239 17.902 -59.551 1.00 47.78 189 GLY A N 1
ATOM 1454 C CA . GLY A 1 189 ? 82.294 18.490 -60.377 1.00 47.78 189 GLY A CA 1
ATOM 1455 C C . GLY A 1 189 ? 82.646 17.783 -61.690 1.00 47.78 189 GLY A C 1
ATOM 1456 O O . GLY A 1 189 ? 82.306 16.627 -61.922 1.00 47.78 189 GLY A O 1
ATOM 1457 N N . ALA A 1 190 ? 83.436 18.487 -62.507 1.00 40.06 190 ALA A N 1
ATOM 1458 C CA . ALA A 1 190 ? 84.230 17.930 -63.601 1.00 40.06 190 ALA A CA 1
ATOM 1459 C C . ALA A 1 190 ? 85.507 18.773 -63.839 1.00 40.06 190 ALA A C 1
ATOM 1461 O O . ALA A 1 190 ? 85.482 19.804 -64.494 1.00 40.06 190 ALA A O 1
ATOM 1462 N N . ARG A 1 191 ? 86.600 18.327 -63.206 1.00 44.12 191 ARG A N 1
ATOM 1463 C CA . ARG A 1 191 ? 87.929 18.009 -63.773 1.00 44.12 191 ARG A CA 1
ATOM 1464 C C . ARG A 1 191 ? 88.635 18.917 -64.820 1.00 44.12 191 ARG A C 1
ATOM 1466 O O . ARG A 1 191 ? 88.173 19.074 -65.938 1.00 44.12 191 ARG A O 1
ATOM 1473 N N . HIS A 1 192 ? 89.904 19.189 -64.468 1.00 39.72 192 HIS A N 1
ATOM 1474 C CA . HIS A 1 192 ? 91.155 19.216 -65.268 1.00 39.72 192 HIS A CA 1
ATOM 1475 C C . HIS A 1 192 ? 91.602 20.474 -66.056 1.00 39.72 192 HIS A C 1
ATOM 1477 O O . HIS A 1 192 ? 91.083 20.777 -67.117 1.00 39.72 192 HIS A O 1
ATOM 1483 N N . HIS A 1 193 ? 92.694 21.070 -65.534 1.00 39.78 193 HIS A N 1
ATOM 1484 C CA . HIS A 1 193 ? 94.000 21.429 -66.143 1.00 39.78 193 HIS A CA 1
ATOM 1485 C C . HIS A 1 193 ? 94.136 22.150 -67.504 1.00 39.78 193 HIS A C 1
ATOM 1487 O O . HIS A 1 193 ? 93.544 21.731 -68.490 1.00 39.78 193 HIS A O 1
ATOM 1493 N N . ARG A 1 194 ? 95.177 23.020 -67.528 1.00 39.53 194 ARG A N 1
ATOM 1494 C CA . ARG A 1 194 ? 95.966 23.661 -68.623 1.00 39.53 194 ARG A CA 1
ATOM 1495 C C . ARG A 1 194 ? 95.602 25.133 -68.873 1.00 39.53 194 ARG A C 1
ATOM 1497 O O . ARG A 1 194 ? 94.425 25.428 -68.993 1.00 39.53 194 ARG A O 1
ATOM 1504 N N . LEU A 1 195 ? 96.525 26.096 -68.957 1.00 41.72 195 LEU A N 1
ATOM 1505 C CA . LEU A 1 195 ? 97.996 26.151 -69.078 1.00 41.72 195 LEU A CA 1
ATOM 1506 C C . LEU A 1 195 ? 98.540 27.265 -68.173 1.00 41.72 195 LEU A C 1
ATOM 1508 O O . LEU A 1 195 ? 97.790 28.243 -67.966 1.00 41.72 195 LEU A O 1
#

Foldseek 3Di:
DPDVVCCVVCVPVLLVLCVLVVNVVLSVLSVVLVVLVVVLVVLVVVLVVLVVLLVLLVVLLVVLVVDPVDDPQRSQQLLQVLLVCLVVVNSVLSSCSSVVNHDSDGGDRHDPVSSVVSSVVSVVVSVVSVVVSVVSVVVSVVSVVPNDDRDDPPRDRPVCVVVVVCVVVVVPPPVPPDPDPPPDPDDDDDDDDDD